Protein AF-A0A8J8H2R9-F1 (afdb_monomer)

Sequence (259 aa):
MGTLGGKVVVELGRHCYSLKAGRAARRSARSCEVGAAWDPPGGVGCAIHRDERTILLARIRPSATYYSSVPGDTTHKITDPSVIRALAHPARLAILEYLGSTAREITATEAAEVVGLSPSATSYHLRALAKAGIIHDAPSRGDGRERVYRGPGETHIEVDTGAGDEPEMKALKEQLLDLLLARSQERLTQWRHHYEAEPETWREATVINETMIMVTADELTELTEQIAQLVGRYRRSVRQDDAPEGARLVSMLVRALPQ

Mean predicted aligned error: 15.33 Å

Nearest PDB structures (foldseek):
  7dvr-assembly1_A-2  TM=4.753E-01  e=2.575E-04  Streptococcus agalactiae NEM316
  4lll-assemb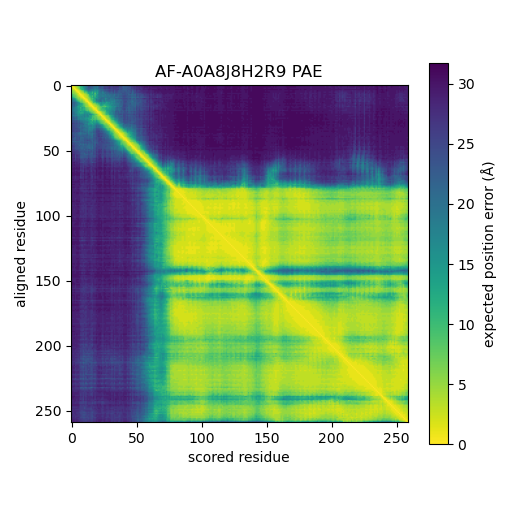ly4_M  TM=5.778E-01  e=5.125E-03  Staphylococcus aureus
  7krh-assembly1_A-2  TM=5.657E-01  e=4.312E-03  Variovorax paradoxus
  7kfq-assembly1_A  TM=4.427E-01  e=5.749E-03  Variovorax paradoxus
  2dk5-assembly1_A  TM=5.979E-01  e=4.829E-02  Homo sapiens

Foldseek 3Di:
DDDDPDDDFDDDPDDGFDDDPDDDGDDDDDDDDDDDDDDDPDDPDDPPDDDDDDPDDPPDDCPDDDDDPDVPQDRPPPQDPLQLVLLLDLLLVQLQCVLQAPVDWDWLCRSCVSRVHDSVVSVVSQVSCVVSVQKHFDDDPDPPPTTIIHGSNHDDDDQDCCVPHDPVSNVSSVSSVVSVVVVVVVVVVVCVVCLVVDDPVVNVPDDDDDDDDDDDPVRLVVVVVVVCVVVVCVTCSNCVPPDDPPDHDDDDDDDDDDD

Structure (mmCIF, N/CA/C/O backbone):
data_AF-A0A8J8H2R9-F1
#
_entry.id   AF-A0A8J8H2R9-F1
#
loop_
_atom_site.group_PDB
_atom_site.id
_atom_site.type_symbol
_atom_site.label_atom_id
_atom_site.label_alt_id
_atom_site.label_comp_id
_atom_site.label_asym_id
_atom_site.label_entity_id
_atom_site.label_seq_id
_atom_site.pdbx_PDB_ins_code
_atom_site.Cartn_x
_atom_site.Cartn_y
_atom_site.Cartn_z
_atom_site.occupancy
_atom_site.B_iso_or_equiv
_atom_site.auth_seq_id
_atom_site.auth_comp_id
_atom_site.auth_asym_id
_atom_site.auth_atom_id
_atom_site.pdbx_PDB_model_num
ATOM 1 N N . MET A 1 1 ? -44.310 -39.649 5.724 1.00 29.39 1 MET A N 1
ATOM 2 C CA . MET A 1 1 ? -44.146 -39.300 4.296 1.00 29.39 1 MET A CA 1
ATOM 3 C C . MET A 1 1 ? -44.493 -37.833 4.135 1.00 29.39 1 MET A C 1
ATOM 5 O O . MET A 1 1 ? -45.661 -37.480 4.191 1.00 29.39 1 MET A O 1
ATOM 9 N N . GLY A 1 2 ? -43.470 -36.981 4.098 1.00 23.69 2 GLY A N 1
ATOM 10 C CA . GLY A 1 2 ? -43.625 -35.533 4.027 1.00 23.69 2 GLY A CA 1
ATOM 11 C C . GLY A 1 2 ? -43.695 -35.033 2.588 1.00 23.69 2 GLY A C 1
ATOM 12 O O . GLY A 1 2 ? -43.028 -35.561 1.706 1.00 23.69 2 GLY A O 1
ATOM 13 N N . THR A 1 3 ? -44.468 -33.974 2.386 1.00 24.81 3 THR A N 1
ATOM 14 C CA . THR A 1 3 ? -44.264 -32.990 1.319 1.00 24.81 3 THR A CA 1
ATOM 15 C C . THR A 1 3 ? -44.463 -31.610 1.945 1.00 24.81 3 THR A C 1
ATOM 17 O O . THR A 1 3 ? -45.580 -31.126 2.088 1.00 24.81 3 THR A O 1
ATOM 20 N N . LEU A 1 4 ? -43.365 -30.991 2.389 1.00 27.45 4 LEU A N 1
ATOM 21 C CA . LEU A 1 4 ? -43.328 -29.592 2.820 1.00 27.45 4 LEU A CA 1
ATOM 22 C C . LEU A 1 4 ? -42.772 -28.760 1.663 1.00 27.45 4 LEU A C 1
ATOM 24 O O . LEU A 1 4 ? -41.566 -28.701 1.441 1.00 27.45 4 LEU A O 1
ATOM 28 N N . GLY A 1 5 ? -43.674 -28.132 0.909 1.00 26.77 5 GLY A N 1
ATOM 29 C CA . GLY A 1 5 ? -43.336 -27.035 0.008 1.00 26.77 5 GLY A CA 1
ATOM 30 C C . GLY A 1 5 ? -43.021 -25.789 0.832 1.00 26.77 5 GLY A C 1
ATOM 31 O O . GLY A 1 5 ? -43.934 -25.076 1.248 1.00 26.77 5 GLY A O 1
ATOM 32 N N . GLY A 1 6 ? -41.737 -25.553 1.099 1.00 27.17 6 GLY A N 1
ATOM 33 C CA . GLY A 1 6 ? -41.262 -24.368 1.807 1.00 27.17 6 GLY A CA 1
ATOM 34 C C . GLY A 1 6 ? -41.471 -23.103 0.975 1.00 27.17 6 GLY A C 1
ATOM 35 O O . GLY A 1 6 ? -40.952 -22.983 -0.133 1.00 27.17 6 GLY A O 1
ATOM 36 N N . LYS A 1 7 ? -42.237 -22.146 1.507 1.00 30.69 7 LYS A N 1
ATOM 37 C CA . LYS A 1 7 ? -42.220 -20.757 1.038 1.00 30.69 7 LYS A CA 1
ATOM 38 C C . LYS A 1 7 ? -41.097 -20.030 1.768 1.00 30.69 7 LYS A C 1
ATOM 40 O O . LYS A 1 7 ? -41.092 -20.007 2.993 1.00 30.69 7 LYS A O 1
ATOM 45 N N . VAL A 1 8 ? -40.189 -19.421 1.017 1.00 28.06 8 VAL A N 1
ATOM 46 C CA . VAL A 1 8 ? -39.190 -18.488 1.545 1.00 28.06 8 VAL A CA 1
ATOM 47 C C . VAL A 1 8 ? -39.790 -17.085 1.473 1.00 28.06 8 VAL A C 1
ATOM 49 O O . VAL A 1 8 ? -40.260 -16.670 0.413 1.00 28.06 8 VAL A O 1
ATOM 52 N N . VAL A 1 9 ? -39.815 -16.374 2.597 1.00 30.73 9 VAL A N 1
ATOM 53 C CA . VAL A 1 9 ? -40.158 -14.947 2.656 1.00 30.73 9 VAL A CA 1
ATOM 54 C C . VAL A 1 9 ? -38.840 -14.195 2.806 1.00 30.73 9 VAL A C 1
ATOM 56 O O . VAL A 1 9 ? -38.108 -14.444 3.757 1.00 30.73 9 VAL A O 1
ATOM 59 N N . VAL A 1 10 ? -38.516 -13.330 1.845 1.00 28.23 10 VAL A N 1
ATOM 60 C CA . VAL A 1 10 ? -37.337 -12.452 1.890 1.00 28.23 10 VAL A CA 1
ATOM 61 C C . VAL A 1 10 ? -37.827 -11.034 2.156 1.00 28.23 10 VAL A C 1
ATOM 63 O O . VAL A 1 10 ? -38.717 -10.545 1.458 1.00 28.23 10 VAL A O 1
ATOM 66 N N . GLU A 1 11 ? -37.269 -10.391 3.176 1.00 27.69 11 GLU A N 1
ATOM 67 C CA . GLU A 1 11 ? -37.608 -9.031 3.580 1.00 27.69 11 GLU A CA 1
ATOM 68 C C . GLU A 1 11 ? -36.716 -8.032 2.824 1.00 27.69 11 GLU A C 1
ATOM 70 O O . GLU A 1 11 ? -35.503 -7.992 3.006 1.00 27.69 11 GLU A O 1
ATOM 75 N N . LEU A 1 12 ? -37.315 -7.235 1.938 1.00 26.12 12 LEU A N 1
ATOM 76 C CA . LEU A 1 12 ? -36.686 -6.069 1.314 1.00 26.12 12 LEU A CA 1
ATOM 77 C C . LEU A 1 12 ? -37.619 -4.879 1.541 1.00 26.12 12 LEU A C 1
ATOM 79 O O . LEU A 1 12 ? -38.732 -4.875 1.027 1.00 26.12 12 LEU A O 1
ATOM 83 N N . GLY A 1 13 ? -37.168 -3.896 2.324 1.00 28.86 13 GLY A N 1
ATOM 84 C CA . GLY A 1 13 ? -37.714 -2.535 2.413 1.00 28.86 13 GLY A CA 1
ATOM 85 C C . GLY A 1 13 ? -39.244 -2.377 2.415 1.00 28.86 13 GLY A C 1
ATOM 86 O O . GLY A 1 13 ? -39.867 -2.304 1.364 1.00 28.86 13 GLY A O 1
ATOM 87 N N . ARG A 1 14 ? -39.831 -2.199 3.607 1.00 32.94 14 ARG A N 1
ATOM 88 C CA . ARG A 1 14 ? -41.189 -1.687 3.925 1.00 32.94 14 ARG A CA 1
ATOM 89 C C . ARG A 1 14 ? -42.419 -2.215 3.158 1.00 32.94 14 ARG A C 1
ATOM 91 O O . ARG A 1 14 ? -43.511 -1.789 3.527 1.00 32.94 14 ARG A O 1
ATOM 98 N N . HIS A 1 15 ? -42.347 -3.095 2.159 1.00 30.88 15 HIS A N 1
ATOM 99 C CA . HIS A 1 15 ? -43.520 -3.624 1.438 1.00 30.88 15 HIS A CA 1
ATOM 100 C C . HIS A 1 15 ? -43.406 -5.145 1.220 1.00 30.88 15 HIS A C 1
ATOM 102 O O . HIS A 1 15 ? -42.474 -5.623 0.579 1.00 30.88 15 HIS A O 1
ATOM 108 N N . CYS A 1 16 ? -44.388 -5.913 1.708 1.00 28.78 16 CYS A N 1
ATOM 109 C CA . CYS A 1 16 ? -44.433 -7.370 1.547 1.00 28.78 16 CYS A CA 1
ATOM 110 C C . CYS A 1 16 ? -44.974 -7.783 0.169 1.00 28.78 16 CYS A C 1
ATOM 112 O O . CYS A 1 16 ? -46.074 -7.387 -0.221 1.00 28.78 16 CYS A O 1
ATOM 114 N N . TYR A 1 17 ? -44.251 -8.664 -0.527 1.00 34.00 17 TYR A N 1
ATOM 115 C CA . TYR A 1 17 ? -44.704 -9.313 -1.760 1.00 34.00 17 TYR A CA 1
ATOM 116 C C . TYR A 1 17 ? -44.822 -10.828 -1.547 1.00 34.00 17 TYR A C 1
ATOM 118 O O . TYR A 1 17 ? -43.918 -11.463 -1.015 1.00 34.00 17 TYR A O 1
ATOM 126 N N . SER A 1 18 ? -45.929 -11.431 -1.990 1.00 34.81 18 SER A N 1
ATOM 127 C CA . SER A 1 18 ? -46.109 -12.890 -1.992 1.00 34.81 18 SER A CA 1
ATOM 128 C C . SER A 1 18 ? -45.884 -13.438 -3.401 1.00 34.81 18 SER A C 1
ATOM 130 O O . SER A 1 18 ? -46.710 -13.209 -4.287 1.00 34.81 18 SER A O 1
ATOM 132 N N . LEU A 1 19 ? -44.836 -14.238 -3.595 1.00 31.41 19 LEU A N 1
ATOM 133 C CA . LEU A 1 19 ? -44.630 -15.011 -4.822 1.00 31.41 19 LEU A CA 1
ATOM 134 C C . LEU A 1 19 ? -45.183 -16.435 -4.649 1.00 31.41 19 LEU A C 1
ATOM 136 O O . LEU A 1 19 ? -44.807 -17.167 -3.736 1.00 31.41 19 LEU A O 1
ATOM 140 N N . LYS A 1 20 ? -46.084 -16.845 -5.548 1.00 33.81 20 LYS A N 1
ATOM 141 C CA . LYS A 1 20 ? -46.380 -18.262 -5.819 1.00 33.81 20 LYS A CA 1
ATOM 142 C C . LYS A 1 20 ? -45.692 -18.620 -7.132 1.00 33.81 20 LYS A C 1
ATOM 144 O O . LYS A 1 20 ? -45.844 -17.891 -8.109 1.00 33.81 20 LYS A O 1
ATOM 149 N N . ALA A 1 21 ? -44.959 -19.730 -7.157 1.00 32.31 21 ALA A N 1
ATOM 150 C CA . ALA A 1 21 ? -44.271 -20.195 -8.355 1.00 32.31 21 ALA A CA 1
ATOM 151 C C . ALA A 1 21 ? -45.253 -20.340 -9.538 1.00 32.31 21 ALA A C 1
ATOM 153 O O . ALA A 1 21 ? -46.273 -21.021 -9.421 1.00 32.31 21 ALA A O 1
ATOM 154 N N . GLY A 1 22 ? -44.945 -19.677 -10.661 1.00 39.06 22 GLY A N 1
ATOM 155 C CA . GLY A 1 22 ? -45.552 -19.948 -11.970 1.00 39.06 22 GLY A CA 1
ATOM 156 C C . GLY A 1 22 ? -46.417 -18.862 -12.628 1.00 39.06 22 GLY A C 1
ATOM 157 O O . GLY A 1 22 ? -46.850 -19.094 -13.751 1.00 39.06 22 GLY A O 1
ATOM 158 N N . ARG A 1 23 ? -46.679 -17.688 -12.028 1.00 31.91 23 ARG A N 1
ATOM 159 C CA . ARG A 1 23 ? -47.367 -16.563 -12.718 1.00 31.91 23 ARG A CA 1
ATOM 160 C C . ARG A 1 23 ? -46.877 -15.186 -12.241 1.00 31.91 23 ARG A C 1
ATOM 162 O O . ARG A 1 23 ? -46.499 -15.037 -11.085 1.00 31.91 23 ARG A O 1
ATOM 169 N N . ALA A 1 24 ? -46.908 -14.195 -13.141 1.00 31.98 24 ALA A N 1
ATOM 170 C CA . ALA A 1 24 ? -46.437 -12.824 -12.914 1.00 31.98 24 ALA A CA 1
ATOM 171 C C . ALA A 1 24 ? -47.106 -12.134 -11.705 1.00 31.98 24 ALA A C 1
ATOM 173 O O . ALA A 1 24 ? -48.304 -12.303 -11.459 1.00 31.98 24 ALA A O 1
ATOM 174 N N . ALA A 1 25 ? -46.314 -11.344 -10.971 1.00 33.25 25 ALA A N 1
ATOM 175 C CA . ALA A 1 25 ? -46.708 -10.653 -9.747 1.00 33.25 25 ALA A CA 1
ATOM 176 C C . ALA A 1 25 ? -47.895 -9.698 -9.972 1.00 33.25 25 ALA A C 1
ATOM 178 O O . ALA A 1 25 ? -47.875 -8.866 -10.877 1.00 33.25 25 ALA A O 1
ATOM 179 N N . ARG A 1 26 ? -48.921 -9.774 -9.116 1.00 33.81 26 ARG A N 1
ATOM 180 C CA . ARG A 1 26 ? -49.969 -8.745 -9.022 1.00 33.81 26 ARG A CA 1
ATOM 181 C C . ARG A 1 26 ? -49.893 -8.065 -7.663 1.00 33.81 26 ARG A C 1
ATOM 183 O O . ARG A 1 26 ? -49.843 -8.741 -6.638 1.00 33.81 26 ARG A O 1
ATOM 190 N N . ARG A 1 27 ? -49.919 -6.729 -7.663 1.00 30.62 27 ARG A N 1
ATOM 191 C CA . ARG A 1 27 ? -50.064 -5.910 -6.451 1.00 30.62 27 ARG A CA 1
ATOM 192 C C . ARG A 1 27 ? -51.402 -6.236 -5.784 1.00 30.62 27 ARG A C 1
ATOM 194 O O . ARG A 1 27 ? -52.447 -5.964 -6.370 1.00 30.62 27 ARG A O 1
ATOM 201 N N . SER A 1 28 ? -51.386 -6.774 -4.566 1.00 36.12 28 SER A N 1
ATOM 202 C CA . SER A 1 28 ? -52.577 -6.769 -3.713 1.00 36.12 28 SER A CA 1
ATOM 203 C C . SER A 1 28 ? -52.515 -5.555 -2.794 1.00 36.12 28 SER A C 1
ATOM 205 O O . SER A 1 28 ? -51.725 -5.520 -1.855 1.00 36.12 28 SER A O 1
ATOM 207 N N . ALA A 1 29 ? -53.337 -4.552 -3.085 1.00 34.97 29 ALA A N 1
ATOM 208 C CA . ALA A 1 29 ? -53.568 -3.429 -2.192 1.00 34.97 29 ALA A CA 1
ATOM 209 C C . ALA A 1 29 ? -54.349 -3.919 -0.966 1.00 34.97 29 ALA A C 1
ATOM 211 O O . ALA A 1 29 ? -55.496 -4.341 -1.105 1.00 34.97 29 ALA A O 1
ATOM 212 N N . ARG A 1 30 ? -53.723 -3.894 0.212 1.00 31.62 30 ARG A N 1
ATOM 213 C CA . ARG A 1 30 ? -54.398 -3.807 1.512 1.00 31.62 30 ARG A CA 1
ATOM 214 C C . ARG A 1 30 ? -53.373 -3.345 2.552 1.00 31.62 30 ARG A C 1
ATOM 216 O O . ARG A 1 30 ? -52.415 -4.050 2.847 1.00 31.62 30 ARG A O 1
ATOM 223 N N . SER A 1 31 ? -53.557 -2.112 3.009 1.00 32.16 31 SER A N 1
ATOM 224 C CA . SER A 1 31 ? -52.856 -1.479 4.123 1.00 32.16 31 SER A CA 1
ATOM 225 C C . SER A 1 31 ? -53.169 -2.217 5.423 1.00 32.16 31 SER A C 1
ATOM 227 O O . SER A 1 31 ? -54.340 -2.473 5.697 1.00 32.16 31 SER A O 1
ATOM 229 N N . CYS A 1 32 ? -52.155 -2.512 6.233 1.00 26.27 32 CYS A N 1
ATOM 230 C CA . CYS A 1 32 ? -52.357 -2.928 7.618 1.00 26.27 32 CYS A CA 1
ATOM 231 C C . CYS A 1 32 ? -51.544 -2.018 8.537 1.00 26.27 32 CYS A C 1
ATOM 233 O O . CYS A 1 32 ? -50.321 -1.936 8.430 1.00 26.27 32 CYS A O 1
ATOM 235 N N . GLU A 1 33 ? -52.278 -1.308 9.389 1.00 26.56 33 GLU A N 1
ATOM 236 C CA . GLU A 1 33 ? -51.789 -0.502 10.497 1.00 26.56 33 GLU A CA 1
ATOM 237 C C . GLU A 1 33 ? -51.187 -1.385 11.597 1.00 26.56 33 GLU A C 1
ATOM 239 O O . GLU A 1 33 ? -51.479 -2.576 11.722 1.00 26.56 33 GLU A O 1
ATOM 244 N N . VAL A 1 34 ? -50.310 -0.768 12.381 1.00 28.45 34 VAL A N 1
ATOM 245 C CA . VAL A 1 34 ? -49.575 -1.362 13.495 1.00 28.45 34 VAL A CA 1
ATOM 246 C C . VAL A 1 34 ? -50.532 -1.678 14.649 1.00 28.45 34 VAL A C 1
ATOM 248 O O . VAL A 1 34 ? -51.221 -0.785 15.129 1.00 28.45 34 VAL A O 1
ATOM 251 N N . GLY A 1 35 ? -50.501 -2.920 15.147 1.00 35.41 35 GLY A N 1
ATOM 252 C CA . GLY A 1 35 ? -51.038 -3.278 16.466 1.00 35.41 35 GLY A CA 1
ATOM 253 C C . GLY A 1 35 ? -52.219 -4.250 16.462 1.00 35.41 35 GLY A C 1
ATOM 254 O O . GLY A 1 35 ? -53.358 -3.846 16.652 1.00 35.41 35 GLY A O 1
ATOM 255 N N . ALA A 1 36 ? -51.942 -5.551 16.347 1.00 27.36 36 ALA A N 1
ATOM 256 C CA . ALA A 1 36 ? -52.826 -6.595 16.870 1.00 27.36 36 ALA A CA 1
ATOM 257 C C . ALA A 1 36 ? -52.006 -7.856 17.182 1.00 27.36 36 ALA A C 1
ATOM 259 O O . ALA A 1 36 ? -51.375 -8.432 16.298 1.00 27.36 36 ALA A O 1
ATOM 260 N N . ALA A 1 37 ? -51.995 -8.255 18.454 1.00 28.28 37 ALA A N 1
ATOM 261 C CA . ALA A 1 37 ? -51.394 -9.495 18.924 1.00 28.28 37 ALA A CA 1
ATOM 262 C C . ALA A 1 37 ? -52.208 -10.698 18.416 1.00 28.28 37 ALA A C 1
ATOM 264 O O . ALA A 1 37 ? -53.432 -10.720 18.545 1.00 28.28 37 ALA A O 1
ATOM 265 N N . TRP A 1 38 ? -51.528 -11.692 17.846 1.00 30.69 38 TRP A N 1
ATOM 266 C CA . TRP A 1 38 ? -52.109 -12.983 17.479 1.00 30.69 38 TRP A CA 1
ATOM 267 C C . TRP A 1 38 ? -51.421 -14.070 18.304 1.00 30.69 38 TRP A C 1
ATOM 269 O O . TRP A 1 38 ? -50.203 -14.214 18.225 1.00 30.69 38 TRP A O 1
ATOM 279 N N . ASP A 1 39 ? -52.202 -14.797 19.103 1.00 32.34 39 ASP A N 1
ATOM 280 C CA . ASP A 1 39 ? -51.745 -15.873 19.987 1.00 32.34 39 ASP A CA 1
ATOM 281 C C . ASP A 1 39 ? -52.264 -17.218 19.429 1.00 32.34 39 ASP A C 1
ATOM 283 O O . ASP A 1 39 ? -53.483 -17.380 19.285 1.00 32.34 39 ASP A O 1
ATOM 287 N N . PRO A 1 40 ? -51.399 -18.166 19.017 1.00 33.06 40 PRO A N 1
ATOM 288 C CA . PRO A 1 40 ? -51.842 -19.441 18.462 1.00 33.06 40 PRO A CA 1
ATOM 289 C C . PRO A 1 40 ? -52.144 -20.482 19.559 1.00 33.06 40 PRO A C 1
ATOM 291 O O . PRO A 1 40 ? -51.353 -20.658 20.487 1.00 33.06 40 PRO A O 1
ATOM 294 N N . PRO A 1 41 ? -53.233 -21.267 19.436 1.00 27.28 41 PRO A N 1
ATOM 295 C CA . PRO A 1 41 ? -53.502 -22.382 20.331 1.00 27.28 41 PRO A CA 1
ATOM 296 C C . PRO A 1 41 ? -52.675 -23.601 19.904 1.00 27.28 41 PRO A C 1
ATOM 298 O O . PRO A 1 41 ? -52.827 -24.116 18.797 1.00 27.28 41 PRO A O 1
ATOM 301 N N . GLY A 1 42 ? -51.817 -24.085 20.799 1.00 32.09 42 GLY A N 1
ATOM 302 C CA . GLY A 1 42 ? -51.053 -25.315 20.591 1.00 32.09 42 GLY A CA 1
ATOM 303 C C . GLY A 1 42 ? -49.642 -25.198 21.139 1.00 32.09 42 GLY A C 1
ATOM 304 O O . GLY A 1 42 ? -48.701 -24.961 20.391 1.00 32.09 42 GLY A O 1
ATOM 305 N N . GLY A 1 43 ? -49.519 -25.348 22.459 1.00 34.03 43 GLY A N 1
ATOM 306 C CA . GLY A 1 43 ? -48.263 -25.268 23.190 1.00 34.03 43 GLY A CA 1
ATOM 307 C C . GLY A 1 43 ? -47.179 -26.184 22.627 1.00 34.03 43 GLY A C 1
ATOM 308 O O . GLY A 1 43 ? -47.151 -27.380 22.901 1.00 34.03 43 GLY A O 1
ATOM 309 N N . VAL A 1 44 ? -46.240 -25.578 21.909 1.00 28.62 44 VAL A N 1
ATOM 310 C CA . VAL A 1 44 ? -44.846 -26.009 21.851 1.00 28.62 44 VAL A CA 1
ATOM 311 C C . VAL A 1 44 ? -44.042 -24.734 22.063 1.00 28.62 44 VAL A C 1
ATOM 313 O O . VAL A 1 44 ? -43.891 -23.912 21.163 1.00 28.62 44 VAL A O 1
ATOM 316 N N . GLY A 1 45 ? -43.657 -24.496 23.315 1.00 26.59 45 GLY A N 1
ATOM 317 C CA . GLY A 1 45 ? -42.955 -23.283 23.705 1.00 26.59 45 GLY A CA 1
ATOM 318 C C . GLY A 1 45 ? -41.602 -23.192 23.008 1.00 26.59 45 GLY A C 1
ATOM 319 O O . GLY A 1 45 ? -40.766 -24.078 23.151 1.00 26.59 45 GLY A O 1
ATOM 320 N N . CYS A 1 46 ? -41.365 -22.090 22.304 1.00 24.16 46 CYS A N 1
ATOM 321 C CA . CYS A 1 46 ? -40.017 -21.581 22.110 1.00 24.16 46 CYS A CA 1
ATOM 322 C C . CYS A 1 46 ? -39.958 -20.228 22.815 1.00 24.16 46 CYS A C 1
ATOM 324 O O . CYS A 1 46 ? -40.282 -19.183 22.257 1.00 24.16 46 CYS A O 1
ATOM 326 N N . ALA A 1 47 ? -39.641 -20.288 24.107 1.00 26.42 47 ALA A N 1
ATOM 327 C CA . ALA A 1 47 ? -39.305 -19.123 24.896 1.00 26.42 47 ALA A CA 1
ATOM 328 C C . ALA A 1 47 ? -37.975 -18.567 24.372 1.00 26.42 47 ALA A C 1
ATOM 330 O O . ALA A 1 47 ? -36.913 -19.061 24.735 1.00 26.42 47 ALA A O 1
ATOM 331 N N . ILE A 1 48 ? -38.024 -17.535 23.529 1.00 28.78 48 ILE A N 1
ATOM 332 C CA . ILE A 1 48 ? -36.890 -16.618 23.379 1.00 28.78 48 ILE A CA 1
ATOM 333 C C . ILE A 1 48 ? -37.147 -15.482 24.362 1.00 28.78 48 ILE A C 1
ATOM 335 O O . ILE A 1 48 ? -37.567 -14.378 24.019 1.00 28.78 48 ILE A O 1
ATOM 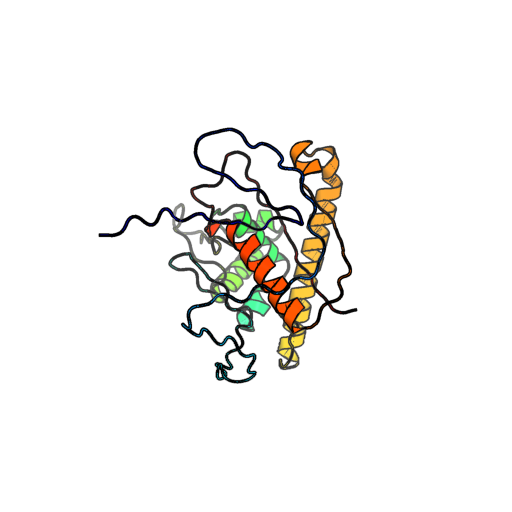339 N N . HIS A 1 49 ? -36.970 -15.824 25.635 1.00 24.52 49 HIS A N 1
ATOM 340 C CA . HIS A 1 49 ? -36.728 -14.839 26.667 1.00 24.52 49 HIS A CA 1
ATOM 341 C C . HIS A 1 49 ? -35.359 -14.220 26.379 1.00 24.52 49 HIS A C 1
ATOM 343 O O . HIS A 1 49 ? -34.381 -14.934 26.161 1.00 24.52 49 HIS A O 1
ATOM 349 N N . ARG A 1 50 ? -35.311 -12.884 26.381 1.00 37.25 50 ARG A N 1
ATOM 350 C CA . ARG A 1 50 ? -34.083 -12.133 26.643 1.00 37.25 50 ARG A CA 1
ATOM 351 C C . ARG A 1 50 ? -33.420 -12.739 27.874 1.00 37.25 50 ARG A C 1
ATOM 353 O O . ARG A 1 50 ? -34.035 -12.712 28.938 1.00 37.25 50 ARG A O 1
ATOM 360 N N . ASP A 1 51 ? -32.190 -13.207 27.730 1.00 25.47 51 ASP A N 1
ATOM 361 C CA . ASP A 1 51 ? -31.265 -13.179 28.847 1.00 25.47 51 ASP A CA 1
ATOM 362 C C . ASP A 1 51 ? -29.854 -12.865 28.356 1.00 25.47 51 ASP A C 1
ATOM 364 O O . ASP A 1 51 ? -29.317 -13.471 27.424 1.00 25.47 51 ASP A O 1
ATOM 368 N N . GLU A 1 52 ? -29.311 -11.825 28.968 1.00 31.69 52 GLU A N 1
ATOM 369 C CA . GLU A 1 52 ? -27.930 -11.406 28.872 1.00 31.69 52 GLU A CA 1
ATOM 370 C C . GLU A 1 52 ? -27.070 -12.462 29.581 1.00 31.69 52 GLU A C 1
ATOM 372 O O . GLU A 1 52 ? -27.468 -13.003 30.607 1.00 31.69 52 GLU A O 1
ATOM 377 N N . ARG A 1 53 ? -25.835 -12.666 29.104 1.00 29.84 53 ARG A N 1
ATOM 378 C CA . ARG A 1 53 ? -24.784 -13.524 29.698 1.00 29.84 53 ARG A CA 1
ATOM 379 C C . ARG A 1 53 ? -24.886 -15.009 29.342 1.00 29.84 53 ARG A C 1
ATOM 381 O O . ARG A 1 53 ? -25.517 -15.804 30.027 1.00 29.84 53 ARG A O 1
ATOM 388 N N . THR A 1 54 ? -24.084 -15.404 28.355 1.00 26.42 54 THR A N 1
ATOM 389 C CA . THR A 1 54 ? -22.989 -16.395 28.485 1.00 26.42 54 THR A CA 1
ATOM 390 C C . THR A 1 54 ? -22.679 -16.959 27.096 1.00 26.42 54 THR A C 1
ATOM 392 O O . THR A 1 54 ? -23.047 -18.076 26.757 1.00 26.42 54 THR A O 1
ATOM 395 N N . ILE A 1 55 ? -21.951 -16.187 26.286 1.00 28.41 55 ILE A N 1
ATOM 396 C CA . ILE A 1 55 ? -20.913 -16.783 25.443 1.00 28.41 55 ILE A CA 1
ATOM 397 C C . ILE A 1 55 ? -19.610 -16.326 26.074 1.00 28.41 55 ILE A C 1
ATOM 399 O O . ILE A 1 55 ? -19.219 -15.161 26.022 1.00 28.41 55 ILE A O 1
ATOM 403 N N . LEU A 1 56 ? -19.038 -17.257 26.825 1.00 25.09 56 LEU A N 1
ATOM 404 C CA . LEU A 1 56 ? -17.817 -17.092 27.577 1.00 25.09 56 LEU A CA 1
ATOM 405 C C . LEU A 1 56 ? -16.682 -16.738 26.606 1.00 25.09 56 LEU A C 1
ATOM 407 O O . LEU A 1 56 ? -16.335 -17.511 25.720 1.00 25.09 56 LEU A O 1
ATOM 411 N N . LEU A 1 57 ? -16.147 -15.539 26.813 1.00 29.64 57 LEU A N 1
ATOM 412 C CA . LEU A 1 57 ? -14.865 -14.997 26.379 1.00 29.64 57 LEU A CA 1
ATOM 413 C C . LEU A 1 57 ? -13.856 -16.048 25.876 1.00 29.64 57 LEU A C 1
ATOM 415 O O . LEU A 1 57 ? -13.032 -16.546 26.641 1.00 29.64 57 LEU A O 1
ATOM 419 N N . ALA A 1 58 ? -13.795 -16.236 24.560 1.00 25.84 58 ALA A N 1
ATOM 420 C CA . ALA A 1 58 ? -12.504 -16.387 23.906 1.00 25.84 58 ALA A CA 1
ATOM 421 C C . ALA A 1 58 ? -11.965 -14.970 23.668 1.00 25.84 58 ALA A C 1
ATOM 423 O O . ALA A 1 58 ? -12.149 -14.371 22.613 1.00 25.84 58 ALA A O 1
ATOM 424 N N . ARG A 1 59 ? -11.343 -14.399 24.709 1.00 29.55 59 ARG A N 1
ATOM 425 C CA . ARG A 1 59 ? -10.502 -13.197 24.622 1.00 29.55 59 ARG A CA 1
ATOM 426 C C . ARG A 1 59 ? -9.263 -13.541 23.796 1.00 29.55 59 ARG A C 1
ATOM 428 O O . ARG A 1 59 ? -8.179 -13.754 24.326 1.00 29.55 59 ARG A O 1
ATOM 435 N N . ILE A 1 60 ? -9.443 -13.601 22.488 1.00 31.52 60 ILE A N 1
ATOM 436 C CA . ILE A 1 60 ? -8.375 -13.489 21.508 1.00 31.52 60 ILE A CA 1
ATOM 437 C C . ILE A 1 60 ? -8.869 -12.422 20.546 1.00 31.52 60 ILE A C 1
ATOM 439 O O . ILE A 1 60 ? -9.728 -12.678 19.713 1.00 31.52 60 ILE A O 1
ATOM 443 N N . ARG A 1 61 ? -8.370 -11.196 20.731 1.00 34.88 61 ARG A N 1
ATOM 444 C CA . ARG A 1 61 ? -8.496 -10.122 19.745 1.00 34.88 61 ARG A CA 1
ATO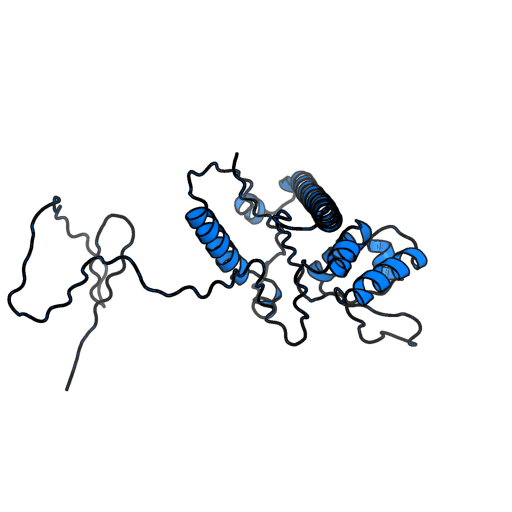M 445 C C . ARG A 1 61 ? -7.885 -10.629 18.438 1.00 34.88 61 ARG A C 1
ATOM 447 O O . ARG A 1 61 ? -6.682 -10.897 18.447 1.00 34.88 61 ARG A O 1
ATOM 454 N N . PRO A 1 62 ? -8.609 -10.707 17.317 1.00 33.53 62 PRO A N 1
ATOM 455 C CA . PRO A 1 62 ? -7.956 -10.757 16.032 1.00 33.53 62 PRO A CA 1
ATOM 456 C C . PRO A 1 62 ? -7.799 -9.314 15.544 1.00 33.53 62 PRO A C 1
ATOM 458 O O . PRO A 1 62 ? -8.407 -8.927 14.558 1.00 33.53 62 PRO A O 1
ATOM 461 N N . SER A 1 63 ? -6.962 -8.507 16.209 1.00 36.62 63 SER A N 1
ATOM 462 C CA . SER A 1 63 ? -6.286 -7.461 15.440 1.00 36.62 63 SER A CA 1
ATOM 463 C C . SER A 1 63 ? -5.318 -8.202 14.515 1.00 36.62 63 SER A C 1
ATOM 465 O O . SER A 1 63 ? -4.508 -9.006 14.986 1.00 36.62 63 SER A O 1
ATOM 467 N N . ALA A 1 64 ? -5.452 -8.005 13.207 1.00 35.59 64 ALA A N 1
ATOM 468 C CA . ALA A 1 64 ? -4.655 -8.669 12.177 1.00 35.59 64 ALA A CA 1
ATOM 469 C C . ALA A 1 64 ? -4.816 -10.205 12.121 1.00 35.59 64 ALA A C 1
ATOM 471 O O . ALA A 1 64 ? -3.914 -10.973 12.471 1.00 35.59 64 ALA A O 1
ATOM 472 N N . THR A 1 65 ? -5.959 -10.672 11.612 1.00 31.80 65 THR A N 1
ATOM 473 C CA . THR A 1 65 ? -6.041 -12.010 10.997 1.00 31.80 65 THR A CA 1
ATOM 474 C C . THR A 1 65 ? -6.405 -11.841 9.531 1.00 31.80 65 THR A C 1
ATOM 476 O O . THR A 1 65 ? -7.570 -11.888 9.153 1.00 31.80 65 THR A O 1
ATOM 479 N N . TYR A 1 66 ? -5.397 -11.591 8.698 1.00 45.69 66 TYR A N 1
ATOM 480 C CA . TYR A 1 66 ? -5.586 -11.580 7.255 1.00 45.69 66 TYR A CA 1
ATOM 481 C C . TYR A 1 66 ? -5.381 -12.993 6.709 1.00 45.69 66 TYR A C 1
ATOM 483 O O . TYR A 1 66 ? -4.308 -13.575 6.854 1.00 45.69 66 TYR A O 1
ATOM 491 N N . TYR A 1 67 ? -6.429 -13.535 6.090 1.00 35.75 67 TYR A N 1
ATOM 492 C CA . TYR A 1 67 ? -6.377 -14.772 5.325 1.00 35.75 67 TYR A CA 1
ATOM 493 C C . TYR A 1 67 ? -5.513 -14.573 4.079 1.00 35.75 67 TYR A C 1
ATOM 495 O O . TYR A 1 67 ? -5.942 -13.962 3.101 1.00 35.75 67 TYR A O 1
ATOM 503 N N . SER A 1 68 ? -4.313 -15.135 4.120 1.00 34.94 68 SER A N 1
ATOM 504 C CA . SER A 1 68 ? -3.647 -15.637 2.932 1.00 34.94 68 SER A CA 1
ATOM 505 C C . SER A 1 68 ? -4.395 -16.876 2.429 1.00 34.94 68 SER A C 1
ATOM 507 O O . SER A 1 68 ? -4.520 -17.860 3.158 1.00 34.94 68 SER A O 1
ATOM 509 N N . SER A 1 69 ? -4.900 -16.852 1.197 1.00 33.25 69 SER A N 1
ATOM 510 C CA . SER A 1 69 ? -5.416 -18.049 0.515 1.00 33.25 69 SER A CA 1
ATOM 511 C C . SER A 1 69 ? -4.524 -18.486 -0.650 1.00 33.25 69 SER A C 1
ATOM 513 O O . SER A 1 69 ? -5.003 -19.136 -1.577 1.00 33.25 69 SER A O 1
ATOM 515 N N . VAL A 1 70 ? -3.229 -18.153 -0.612 1.00 37.72 70 VAL A N 1
ATOM 516 C CA . VAL A 1 70 ? -2.239 -18.653 -1.577 1.00 37.72 70 VAL A CA 1
ATOM 517 C C . VAL A 1 70 ? -1.355 -19.695 -0.877 1.00 37.72 70 VAL A C 1
ATOM 519 O O . VAL A 1 70 ? -0.731 -19.387 0.139 1.00 37.72 70 VAL A O 1
ATOM 522 N N . PRO A 1 71 ? -1.256 -20.939 -1.382 1.00 30.20 71 PRO A N 1
ATOM 523 C CA . PRO A 1 71 ? -0.298 -21.908 -0.860 1.00 30.20 71 PRO A CA 1
ATOM 524 C C . PRO A 1 71 ? 1.133 -21.356 -0.968 1.00 30.20 71 PRO A C 1
ATOM 526 O O . PRO A 1 71 ? 1.656 -21.185 -2.067 1.00 30.20 71 PRO A O 1
ATOM 529 N N . GLY A 1 72 ? 1.761 -21.070 0.176 1.00 40.56 72 GLY A N 1
ATOM 530 C CA . GLY A 1 72 ? 3.114 -20.504 0.256 1.00 40.56 72 GLY A CA 1
ATOM 531 C C . GLY A 1 72 ? 3.186 -19.005 0.561 1.00 40.56 72 GLY A C 1
ATOM 532 O O . GLY A 1 72 ? 4.287 -18.463 0.604 1.00 40.56 72 GLY A O 1
ATOM 533 N N . ASP A 1 73 ? 2.057 -18.342 0.803 1.00 40.12 73 ASP A N 1
ATOM 534 C CA . ASP A 1 73 ? 2.026 -16.947 1.231 1.00 40.12 73 ASP A CA 1
ATOM 535 C C . ASP A 1 73 ? 2.235 -16.863 2.752 1.00 40.12 73 ASP A C 1
ATOM 537 O O . ASP A 1 73 ? 1.395 -17.209 3.588 1.00 40.12 73 ASP A O 1
ATOM 541 N N . THR A 1 74 ? 3.459 -16.483 3.116 1.00 41.19 74 THR A N 1
ATOM 542 C CA . THR A 1 74 ? 3.791 -16.062 4.472 1.00 41.19 74 THR A CA 1
ATOM 543 C C . THR A 1 74 ? 2.959 -14.832 4.792 1.00 41.19 74 THR A C 1
ATOM 545 O O . THR A 1 74 ? 3.312 -13.722 4.406 1.00 41.19 74 THR A O 1
ATOM 548 N N . THR A 1 75 ? 1.868 -15.040 5.530 1.00 41.84 75 THR A N 1
ATOM 549 C CA . THR A 1 75 ? 1.105 -13.969 6.169 1.00 41.84 75 THR A CA 1
ATOM 550 C C . THR A 1 75 ? 2.054 -13.161 7.050 1.00 41.84 75 THR A C 1
ATOM 552 O O . THR A 1 75 ? 2.329 -13.525 8.196 1.00 41.84 75 THR A O 1
ATOM 555 N N . HIS A 1 76 ? 2.580 -12.062 6.518 1.00 47.47 76 HIS A N 1
ATOM 556 C CA . HIS A 1 76 ? 3.338 -11.104 7.305 1.00 47.47 76 HIS A CA 1
ATOM 557 C C . HIS A 1 76 ? 2.330 -10.316 8.114 1.00 47.47 76 HIS A C 1
ATOM 559 O O . HIS A 1 76 ? 1.775 -9.326 7.641 1.00 47.47 76 HIS A O 1
ATOM 565 N N . LYS A 1 77 ? 2.062 -10.753 9.347 1.00 48.50 77 LYS A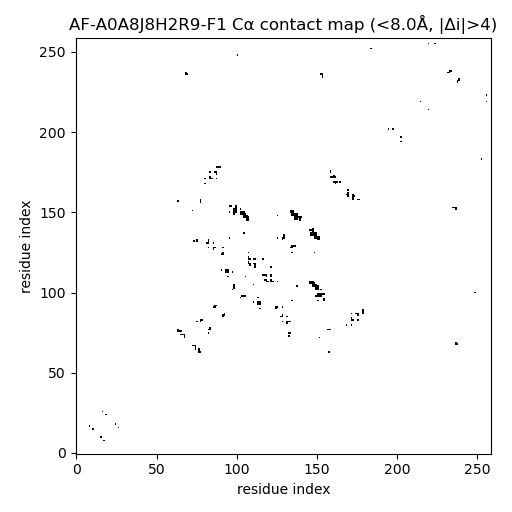 N 1
ATOM 566 C CA . LYS A 1 77 ? 1.477 -9.832 10.318 1.00 48.50 77 LYS A CA 1
ATOM 567 C C . LYS A 1 77 ? 2.387 -8.607 10.346 1.00 48.50 77 LYS A C 1
ATOM 569 O O . LYS A 1 77 ? 3.562 -8.726 10.698 1.00 48.50 77 LYS A O 1
ATOM 574 N N . ILE A 1 78 ? 1.855 -7.435 9.996 1.00 59.31 78 ILE A N 1
ATOM 575 C CA . ILE A 1 78 ? 2.558 -6.144 10.093 1.00 59.31 78 ILE A CA 1
ATOM 576 C C . ILE A 1 78 ? 2.592 -5.721 11.576 1.00 59.31 78 ILE A C 1
ATOM 578 O O . ILE A 1 78 ? 2.180 -4.647 11.988 1.00 59.31 78 ILE A O 1
ATOM 582 N N . THR A 1 79 ? 3.045 -6.645 12.412 1.00 60.41 79 THR A N 1
ATOM 583 C CA . THR A 1 79 ? 3.391 -6.473 13.816 1.00 60.41 79 THR A CA 1
ATOM 584 C C . THR A 1 79 ? 4.877 -6.743 14.019 1.00 60.41 79 THR A C 1
ATOM 586 O O . THR A 1 79 ? 5.399 -6.427 15.079 1.00 60.41 79 THR A O 1
ATOM 589 N N . ASP A 1 80 ? 5.565 -7.343 13.036 1.00 73.25 80 ASP A N 1
ATOM 590 C CA . ASP A 1 80 ? 7.009 -7.552 13.088 1.00 73.25 80 ASP A CA 1
ATOM 591 C C . ASP A 1 80 ? 7.752 -6.237 12.771 1.00 73.25 80 ASP A C 1
ATOM 593 O O . ASP A 1 80 ? 7.663 -5.726 11.645 1.00 73.25 80 ASP A O 1
ATOM 597 N N . PRO A 1 81 ? 8.553 -5.707 13.717 1.00 77.88 81 PRO A N 1
ATOM 598 C CA . PRO A 1 81 ? 9.401 -4.543 13.487 1.00 77.88 81 PRO A CA 1
ATOM 599 C C . PRO A 1 81 ? 10.316 -4.648 12.263 1.00 77.88 81 PRO A C 1
ATOM 601 O O . PRO A 1 81 ? 10.660 -3.636 11.649 1.00 77.88 81 PRO A O 1
ATOM 604 N N . SER A 1 82 ? 10.755 -5.855 11.906 1.00 78.62 82 SER A N 1
ATOM 605 C CA . SER A 1 82 ? 11.607 -6.100 10.742 1.00 78.62 82 SER A CA 1
ATOM 606 C C . SER A 1 82 ? 10.867 -5.832 9.425 1.00 78.62 82 SER A C 1
ATOM 608 O O . SER A 1 82 ? 11.416 -5.159 8.547 1.00 78.62 82 SER A O 1
ATOM 610 N N . VAL A 1 83 ? 9.603 -6.257 9.333 1.00 82.19 83 VAL A N 1
ATOM 611 C CA . VAL A 1 83 ? 8.714 -6.040 8.184 1.00 82.19 83 VAL A CA 1
ATOM 612 C C . VAL A 1 83 ? 8.365 -4.563 8.068 1.00 82.19 83 VAL A C 1
ATOM 614 O O . VAL A 1 83 ? 8.522 -3.981 6.995 1.00 82.19 83 VAL A O 1
ATOM 617 N N . ILE A 1 84 ? 7.981 -3.919 9.173 1.00 83.19 84 ILE A N 1
ATOM 618 C CA . ILE A 1 84 ? 7.629 -2.494 9.159 1.00 83.19 84 ILE A CA 1
ATOM 619 C C . ILE A 1 84 ? 8.850 -1.656 8.745 1.00 83.19 84 ILE A C 1
ATOM 621 O O . ILE A 1 84 ? 8.733 -0.805 7.867 1.00 83.19 84 ILE A O 1
ATOM 625 N N . ARG A 1 85 ? 10.056 -1.954 9.254 1.00 85.69 85 ARG A N 1
ATOM 626 C CA . ARG A 1 85 ? 11.297 -1.289 8.803 1.00 85.69 85 ARG A CA 1
ATOM 627 C C . ARG A 1 85 ? 11.558 -1.504 7.317 1.00 85.69 85 ARG A C 1
ATOM 629 O O . ARG A 1 85 ? 11.979 -0.575 6.626 1.00 85.69 85 ARG A O 1
ATOM 636 N N . ALA A 1 86 ? 11.321 -2.709 6.805 1.00 86.75 86 ALA A N 1
ATOM 637 C CA . ALA A 1 86 ? 11.459 -2.993 5.382 1.00 86.75 86 ALA A CA 1
ATOM 638 C C . ALA A 1 86 ? 10.418 -2.236 4.533 1.00 86.75 86 ALA A C 1
ATOM 640 O O . ALA A 1 86 ? 10.741 -1.811 3.427 1.00 86.75 86 ALA A O 1
ATOM 641 N N . LEU A 1 87 ? 9.219 -1.969 5.043 1.00 85.81 87 LEU A N 1
ATOM 642 C CA . LEU A 1 87 ? 8.204 -1.186 4.331 1.00 85.81 87 LEU A CA 1
ATOM 643 C C . LEU A 1 87 ? 8.365 0.332 4.501 1.00 85.81 87 LEU A C 1
ATOM 645 O O . LEU A 1 87 ? 7.983 1.077 3.607 1.00 85.81 87 LEU A O 1
ATOM 649 N N . ALA A 1 88 ? 8.998 0.809 5.574 1.00 85.12 88 ALA A N 1
ATOM 650 C CA . ALA A 1 88 ? 9.173 2.234 5.884 1.00 85.12 88 ALA A CA 1
ATOM 651 C C . ALA A 1 88 ? 10.203 2.964 4.984 1.00 85.12 88 ALA A C 1
ATOM 653 O O . ALA A 1 88 ? 10.940 3.839 5.433 1.00 85.12 88 ALA A O 1
ATOM 654 N N . HIS A 1 89 ? 10.309 2.592 3.703 1.00 90.50 89 HIS A N 1
ATOM 655 C CA . HIS A 1 89 ? 11.150 3.276 2.721 1.00 90.50 89 HIS A CA 1
ATOM 656 C C . HIS A 1 89 ? 10.423 3.422 1.375 1.00 90.50 89 HIS A C 1
ATOM 658 O O . HIS A 1 89 ? 10.000 2.406 0.813 1.00 90.50 89 HIS A O 1
ATOM 664 N N . PRO A 1 90 ? 10.371 4.634 0.784 1.00 90.06 90 PRO A N 1
ATOM 665 C CA . PRO A 1 90 ? 9.613 4.902 -0.442 1.00 90.06 90 PRO A CA 1
ATOM 666 C C . PRO A 1 90 ? 9.940 3.951 -1.599 1.00 90.06 90 PRO A C 1
ATOM 668 O O . PRO A 1 90 ? 9.038 3.366 -2.189 1.00 90.06 90 PRO A O 1
ATOM 671 N N . ALA A 1 91 ? 11.230 3.721 -1.875 1.00 93.00 91 ALA A N 1
ATOM 672 C CA . ALA A 1 91 ? 11.646 2.821 -2.956 1.00 93.00 91 ALA A CA 1
ATOM 673 C C . ALA A 1 91 ? 11.189 1.368 -2.737 1.00 93.00 91 ALA A C 1
ATOM 675 O O . ALA A 1 91 ? 10.856 0.675 -3.692 1.00 93.00 91 ALA A O 1
ATOM 676 N N . ARG A 1 92 ? 11.137 0.899 -1.483 1.00 92.44 92 ARG A N 1
ATOM 677 C CA . ARG A 1 92 ? 10.716 -0.474 -1.171 1.00 92.44 92 ARG A CA 1
ATOM 678 C C . ARG A 1 92 ? 9.209 -0.641 -1.363 1.00 92.44 92 ARG A C 1
ATOM 680 O O . ARG A 1 92 ? 8.797 -1.635 -1.951 1.00 92.44 92 ARG A O 1
ATOM 687 N N . LEU A 1 93 ? 8.413 0.355 -0.967 1.00 87.81 93 LEU A N 1
ATOM 688 C CA . LEU A 1 93 ? 6.978 0.387 -1.268 1.00 87.81 93 LEU A CA 1
ATOM 689 C C . LEU A 1 93 ? 6.712 0.463 -2.771 1.00 87.81 93 LEU A C 1
ATOM 691 O O . LEU A 1 93 ? 5.887 -0.292 -3.268 1.00 87.81 93 LEU A O 1
ATOM 695 N N . ALA A 1 94 ? 7.436 1.310 -3.507 1.00 89.06 94 ALA A N 1
ATOM 696 C CA . ALA A 1 94 ? 7.277 1.422 -4.956 1.00 89.06 94 ALA A CA 1
ATOM 697 C C . ALA A 1 94 ? 7.584 0.096 -5.681 1.00 89.06 94 ALA A C 1
ATOM 699 O O . ALA A 1 94 ? 6.817 -0.322 -6.546 1.00 89.06 94 ALA A O 1
ATOM 700 N N . ILE A 1 95 ? 8.651 -0.609 -5.282 1.00 91.56 95 ILE A N 1
ATOM 701 C CA . ILE A 1 95 ? 8.963 -1.955 -5.793 1.00 91.56 95 ILE A CA 1
ATOM 702 C C . ILE A 1 95 ? 7.830 -2.936 -5.471 1.00 91.56 95 ILE A C 1
ATOM 704 O O . ILE A 1 95 ? 7.394 -3.680 -6.348 1.00 91.56 95 ILE A O 1
ATOM 708 N N . LEU A 1 96 ? 7.346 -2.945 -4.226 1.00 87.75 96 LEU A N 1
ATOM 709 C CA . LEU A 1 96 ? 6.288 -3.859 -3.796 1.00 87.75 96 LEU A CA 1
ATOM 710 C C . LEU A 1 96 ? 4.963 -3.604 -4.532 1.00 87.75 96 LEU A C 1
ATOM 712 O O . LEU A 1 96 ? 4.287 -4.549 -4.935 1.00 87.75 96 LEU A O 1
ATOM 716 N N . GLU A 1 97 ? 4.601 -2.341 -4.745 1.00 83.81 97 GLU A N 1
ATOM 717 C CA . GLU A 1 97 ? 3.427 -1.950 -5.529 1.00 83.81 97 GLU A CA 1
ATOM 718 C C . GLU A 1 97 ? 3.569 -2.356 -7.001 1.00 83.81 97 GLU A C 1
ATOM 720 O O . GLU A 1 97 ? 2.621 -2.880 -7.588 1.00 83.81 97 GLU A O 1
ATOM 725 N N . TYR A 1 98 ? 4.749 -2.175 -7.600 1.00 87.81 98 TYR A N 1
ATOM 726 C CA . TYR A 1 98 ? 5.014 -2.613 -8.972 1.00 87.81 98 TYR A CA 1
ATOM 727 C C . TYR A 1 98 ? 4.885 -4.133 -9.123 1.00 87.81 98 TYR A C 1
ATOM 729 O O . TYR A 1 98 ? 4.223 -4.624 -10.042 1.00 87.81 98 TYR A O 1
ATOM 737 N N . LEU A 1 99 ? 5.458 -4.889 -8.185 1.00 86.25 99 LEU A N 1
ATOM 738 C CA . LEU A 1 99 ? 5.347 -6.345 -8.158 1.00 86.25 99 LEU A CA 1
ATOM 739 C C . LEU A 1 99 ? 3.892 -6.804 -7.981 1.00 86.25 99 LEU A C 1
ATOM 741 O O . LEU A 1 99 ? 3.442 -7.681 -8.716 1.00 86.25 99 LEU A O 1
ATOM 745 N N . GLY A 1 100 ? 3.140 -6.195 -7.060 1.00 80.19 100 GLY A N 1
ATOM 746 C CA . GLY A 1 100 ? 1.732 -6.539 -6.821 1.00 80.19 100 GLY A CA 1
ATOM 747 C C . GLY A 1 100 ? 0.796 -6.154 -7.975 1.00 80.19 100 GLY A C 1
ATOM 748 O O . GLY A 1 100 ? -0.145 -6.882 -8.298 1.00 80.19 100 GLY A O 1
ATOM 749 N N . SER A 1 101 ? 1.061 -5.031 -8.648 1.00 77.94 101 SER A N 1
ATOM 750 C CA . SER A 1 101 ? 0.229 -4.554 -9.762 1.00 77.94 101 SER A CA 1
ATOM 751 C C . SER A 1 101 ? 0.484 -5.298 -11.068 1.00 77.94 101 SER A C 1
ATOM 753 O O . SER A 1 101 ? -0.462 -5.609 -11.793 1.00 77.94 101 SER A O 1
ATOM 755 N N . THR A 1 102 ? 1.733 -5.652 -11.364 1.00 81.62 102 THR A N 1
ATOM 756 C CA . THR A 1 102 ? 2.082 -6.313 -12.630 1.00 81.62 102 THR A CA 1
ATOM 757 C C . THR A 1 102 ? 2.117 -7.835 -12.534 1.00 81.62 102 THR A C 1
ATOM 759 O O . THR A 1 102 ? 1.977 -8.499 -13.557 1.00 81.62 102 THR A O 1
ATOM 762 N N . ALA A 1 103 ? 2.294 -8.392 -11.329 1.00 79.94 103 ALA A N 1
ATOM 763 C CA . ALA A 1 103 ? 2.614 -9.805 -11.101 1.00 79.94 103 ALA A CA 1
ATOM 764 C C . ALA A 1 103 ? 3.853 -10.296 -11.884 1.00 79.94 103 ALA A C 1
ATOM 766 O O . ALA A 1 103 ? 4.027 -11.495 -12.097 1.00 79.94 103 ALA A O 1
ATOM 767 N N . ARG A 1 104 ? 4.728 -9.378 -12.321 1.00 85.94 104 ARG A N 1
ATOM 768 C CA . ARG A 1 104 ? 5.977 -9.715 -13.011 1.00 85.94 104 ARG A CA 1
ATOM 769 C C . ARG A 1 104 ? 7.045 -10.122 -12.005 1.00 85.94 104 ARG A C 1
ATOM 771 O O . ARG A 1 104 ? 7.142 -9.556 -10.921 1.00 85.94 104 ARG A O 1
ATOM 778 N N . GLU A 1 105 ? 7.906 -11.044 -12.412 1.00 93.00 105 GLU A N 1
ATOM 779 C CA . GLU A 1 105 ? 9.197 -11.251 -11.751 1.00 93.00 105 GLU A CA 1
ATOM 780 C C . GLU A 1 105 ? 10.222 -10.291 -12.369 1.00 93.00 105 GLU A C 1
ATOM 782 O O . GLU A 1 105 ? 10.181 -10.047 -13.584 1.00 93.00 105 GLU A O 1
ATOM 787 N N . ILE A 1 106 ? 11.101 -9.729 -11.543 1.00 94.19 106 ILE A N 1
ATOM 788 C CA . ILE A 1 106 ? 11.951 -8.591 -11.903 1.00 94.19 106 ILE A CA 1
ATOM 789 C C . ILE A 1 106 ? 13.388 -8.796 -11.428 1.00 94.19 106 ILE A C 1
ATOM 791 O O . ILE A 1 106 ? 13.624 -9.365 -10.358 1.00 94.19 106 ILE A O 1
ATOM 795 N N . THR A 1 107 ? 14.354 -8.291 -12.185 1.00 95.12 107 THR A N 1
ATOM 796 C CA . THR A 1 107 ? 15.754 -8.181 -11.749 1.00 95.12 107 THR A CA 1
ATOM 797 C C . THR A 1 107 ? 16.007 -6.851 -11.037 1.00 95.12 107 THR A C 1
ATOM 799 O O . THR A 1 107 ? 15.162 -5.954 -11.019 1.00 95.12 107 THR A O 1
ATOM 802 N N . ALA A 1 108 ? 17.188 -6.692 -10.433 1.00 94.94 108 ALA A N 1
ATOM 803 C CA . ALA A 1 108 ? 17.573 -5.416 -9.827 1.00 94.94 108 ALA A CA 1
ATOM 804 C C . ALA A 1 108 ? 17.692 -4.274 -10.849 1.00 94.94 108 ALA A C 1
ATOM 806 O O . ALA A 1 108 ? 17.429 -3.125 -10.497 1.00 94.94 108 ALA A O 1
ATOM 807 N N . THR A 1 109 ? 18.064 -4.591 -12.091 1.00 94.81 109 THR A N 1
ATOM 808 C CA . THR A 1 109 ? 18.156 -3.631 -13.196 1.00 94.81 109 THR A CA 1
ATOM 809 C C . THR A 1 109 ? 16.765 -3.170 -13.626 1.00 94.81 109 THR A C 1
ATOM 811 O O . THR A 1 109 ? 16.515 -1.972 -13.673 1.00 94.81 109 THR A O 1
ATOM 814 N N . GLU A 1 110 ? 15.823 -4.096 -13.819 1.00 95.25 110 GLU A N 1
ATOM 815 C CA . GLU A 1 110 ? 14.430 -3.750 -14.148 1.00 95.25 110 GLU A CA 1
ATOM 816 C C . GLU A 1 110 ? 13.760 -2.967 -13.007 1.00 95.25 110 GLU A C 1
ATOM 818 O O . GLU A 1 110 ? 13.078 -1.970 -13.227 1.00 95.25 110 GLU A O 1
ATOM 823 N N . ALA A 1 111 ? 13.990 -3.373 -11.755 1.00 95.69 111 ALA A N 1
ATOM 824 C CA . ALA A 1 111 ? 13.474 -2.658 -10.593 1.00 95.69 111 ALA A CA 1
ATOM 825 C C . ALA A 1 111 ? 14.056 -1.238 -10.474 1.00 95.69 111 ALA A C 1
ATOM 827 O O . ALA A 1 111 ? 13.376 -0.337 -9.991 1.00 95.69 111 ALA A O 1
ATOM 828 N N . ALA A 1 112 ? 15.308 -1.030 -10.892 1.00 96.56 112 ALA A N 1
ATOM 829 C CA . ALA A 1 112 ? 15.980 0.264 -10.842 1.00 96.56 112 ALA A CA 1
ATOM 830 C C . ALA A 1 112 ? 15.330 1.289 -11.778 1.00 96.56 112 ALA A C 1
ATOM 832 O O . ALA A 1 112 ? 15.180 2.445 -11.382 1.00 96.56 112 ALA A O 1
ATOM 833 N N . GLU A 1 113 ? 14.870 0.852 -12.951 1.00 95.81 113 GLU A N 1
ATOM 834 C CA . GLU A 1 113 ? 14.093 1.685 -13.877 1.00 95.81 113 GLU A CA 1
ATOM 835 C C . GLU A 1 113 ? 12.766 2.135 -13.255 1.00 95.81 113 GLU A C 1
ATOM 837 O O . GLU A 1 113 ? 12.384 3.294 -13.389 1.00 95.81 113 GLU A O 1
ATOM 842 N N . VAL A 1 114 ? 12.101 1.248 -12.506 1.00 92.50 114 VAL A N 1
ATOM 843 C CA . VAL A 1 114 ? 10.821 1.544 -11.839 1.00 92.50 114 VAL A CA 1
ATOM 844 C C . VAL A 1 114 ? 10.967 2.619 -10.761 1.00 92.50 114 VAL A C 1
ATOM 846 O O . VAL A 1 114 ? 10.105 3.486 -10.639 1.00 92.50 114 VAL A O 1
ATOM 849 N N . VAL A 1 115 ? 12.030 2.561 -9.951 1.00 94.06 115 VAL A N 1
ATOM 850 C CA . VAL A 1 115 ? 12.208 3.480 -8.808 1.00 94.06 115 VAL A CA 1
ATOM 851 C C . VAL A 1 115 ? 13.150 4.652 -9.074 1.00 94.06 115 VAL A C 1
ATOM 853 O O . VAL A 1 115 ? 13.341 5.479 -8.184 1.00 94.06 115 VAL A O 1
ATOM 856 N N . GLY A 1 116 ? 13.759 4.726 -10.258 1.00 95.44 116 GLY A N 1
ATOM 857 C CA . GLY A 1 116 ? 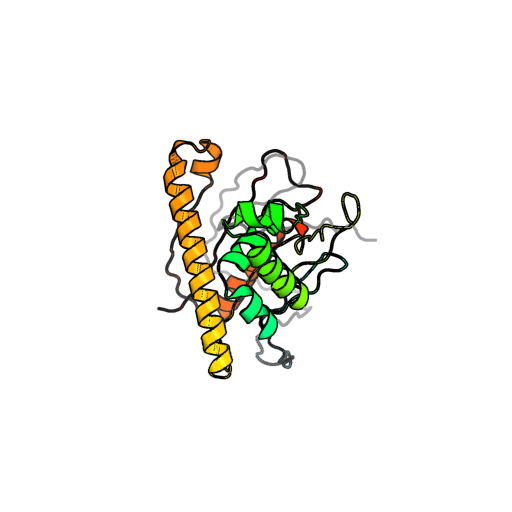14.707 5.785 -10.611 1.00 95.44 116 GLY A CA 1
ATOM 858 C C . GLY A 1 116 ? 15.992 5.772 -9.774 1.00 95.44 116 GLY A C 1
ATOM 859 O O . GLY A 1 116 ? 16.542 6.830 -9.474 1.00 95.44 116 GLY A O 1
ATOM 860 N N . LEU A 1 117 ? 16.465 4.590 -9.364 1.00 96.69 117 LEU A N 1
ATOM 861 C CA . LEU A 1 117 ? 17.704 4.411 -8.590 1.00 96.69 117 LEU A CA 1
ATOM 862 C C . LEU A 1 117 ? 18.751 3.637 -9.398 1.00 96.69 117 LEU A C 1
ATOM 864 O O . LEU A 1 117 ? 18.462 3.104 -10.460 1.00 96.69 117 LEU A O 1
ATOM 868 N N . SER A 1 118 ? 19.986 3.543 -8.899 1.00 97.19 118 SER A N 1
ATOM 869 C CA . SER A 1 118 ? 21.002 2.688 -9.527 1.00 97.19 118 SER A CA 1
ATOM 870 C C . SER A 1 118 ? 20.741 1.197 -9.248 1.00 97.19 118 SER A C 1
ATOM 872 O O . SER A 1 118 ? 20.262 0.864 -8.158 1.00 97.19 118 SER A O 1
ATOM 874 N N . PRO A 1 119 ? 21.132 0.265 -10.144 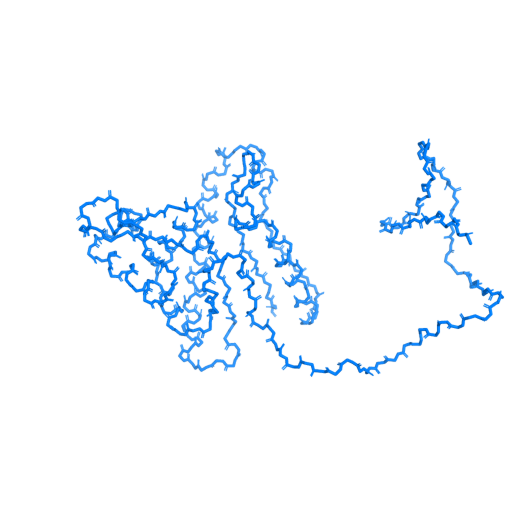1.00 94.88 119 PRO A N 1
ATOM 875 C CA . PRO A 1 119 ? 20.984 -1.177 -9.906 1.00 94.88 119 PRO A CA 1
ATOM 876 C C . PRO A 1 119 ? 21.619 -1.655 -8.592 1.00 94.88 119 PRO A C 1
ATOM 878 O O . PRO A 1 119 ? 21.074 -2.527 -7.911 1.00 94.88 119 PRO A O 1
ATOM 881 N N . SER A 1 120 ? 22.739 -1.050 -8.182 1.00 94.94 120 SER A N 1
ATOM 882 C CA . SER A 1 120 ? 23.410 -1.351 -6.912 1.00 94.94 120 SER A CA 1
ATOM 883 C C . SER A 1 120 ? 22.567 -0.953 -5.693 1.00 94.94 120 SER A C 1
ATOM 885 O O . SER A 1 120 ? 22.434 -1.746 -4.757 1.00 94.94 120 SER A O 1
ATOM 887 N N . ALA A 1 121 ? 21.962 0.242 -5.705 1.00 96.06 121 ALA A N 1
ATOM 888 C CA . ALA A 1 121 ? 21.061 0.696 -4.643 1.00 96.06 121 ALA A CA 1
ATOM 889 C C . ALA A 1 121 ? 19.769 -0.134 -4.618 1.00 96.06 121 ALA A C 1
ATOM 891 O O . ALA A 1 121 ? 19.352 -0.623 -3.565 1.00 96.06 121 ALA A O 1
ATOM 892 N N . THR A 1 122 ? 19.181 -0.402 -5.781 1.00 97.19 122 THR A N 1
ATOM 893 C CA . THR A 1 122 ? 17.981 -1.239 -5.891 1.00 97.19 122 THR A CA 1
ATOM 894 C C . THR A 1 122 ? 18.230 -2.671 -5.421 1.00 97.19 122 THR A C 1
ATOM 896 O O . THR A 1 122 ? 17.406 -3.239 -4.703 1.00 97.19 122 THR A O 1
ATOM 899 N N . SER A 1 123 ? 19.409 -3.233 -5.699 1.00 95.44 123 SER A N 1
ATOM 900 C CA . SER A 1 123 ? 19.821 -4.544 -5.177 1.00 95.44 123 SER A CA 1
ATOM 901 C C . SER A 1 123 ? 19.856 -4.588 -3.648 1.00 95.44 123 SER A C 1
ATOM 903 O O . SER A 1 123 ? 19.609 -5.639 -3.056 1.00 95.44 123 SER A O 1
ATOM 905 N N . TYR A 1 124 ? 20.198 -3.481 -2.981 1.00 95.50 124 TYR A N 1
ATOM 906 C CA . TYR A 1 124 ? 20.122 -3.386 -1.521 1.00 95.50 124 TYR A CA 1
ATOM 907 C C . TYR A 1 124 ? 18.663 -3.404 -1.037 1.00 95.50 124 TYR A C 1
ATOM 909 O O . TYR A 1 124 ? 18.335 -4.154 -0.116 1.00 95.50 124 TYR A O 1
ATOM 917 N N . HIS A 1 125 ? 17.773 -2.655 -1.691 1.00 96.06 125 HIS A N 1
ATOM 918 C CA . HIS A 1 125 ? 16.347 -2.621 -1.353 1.00 96.06 125 HIS A CA 1
ATOM 919 C C . HIS A 1 125 ? 15.649 -3.973 -1.553 1.00 96.06 125 HIS A C 1
ATOM 921 O O . HIS A 1 125 ? 14.933 -4.416 -0.655 1.00 96.06 125 HIS A O 1
ATOM 927 N N . LEU A 1 126 ? 15.908 -4.657 -2.671 1.00 95.44 126 LEU A N 1
ATOM 928 C CA . LEU A 1 126 ? 15.367 -5.993 -2.950 1.00 95.44 126 LEU A CA 1
ATOM 929 C C . LEU A 1 126 ? 15.837 -7.021 -1.917 1.00 95.44 126 LEU A C 1
ATOM 931 O O . LEU A 1 126 ? 15.028 -7.768 -1.378 1.00 95.44 126 LEU A O 1
ATOM 935 N N . ARG A 1 127 ? 17.127 -7.013 -1.556 1.00 94.38 127 ARG A N 1
ATOM 936 C CA . ARG A 1 127 ? 17.647 -7.896 -0.499 1.00 94.38 127 ARG A CA 1
ATOM 937 C C . ARG A 1 127 ? 17.011 -7.616 0.860 1.00 94.38 127 ARG A C 1
ATOM 939 O O . ARG A 1 127 ? 16.749 -8.557 1.601 1.00 94.38 127 ARG A O 1
ATOM 946 N N . ALA A 1 128 ? 16.758 -6.350 1.195 1.00 93.31 128 ALA A N 1
ATOM 947 C CA . ALA A 1 128 ? 16.079 -5.991 2.438 1.00 93.31 128 ALA A CA 1
ATOM 948 C C . ALA A 1 128 ? 14.630 -6.508 2.467 1.00 93.31 128 ALA A C 1
ATOM 950 O O . ALA A 1 128 ? 14.221 -7.095 3.466 1.00 93.31 128 ALA A O 1
ATOM 951 N N . LEU A 1 129 ? 13.889 -6.348 1.365 1.00 91.00 129 LEU A N 1
ATOM 952 C CA . LEU A 1 129 ? 12.536 -6.894 1.215 1.00 91.00 129 LEU A CA 1
ATOM 953 C C . LEU A 1 129 ? 12.529 -8.428 1.297 1.00 91.00 129 LEU A C 1
ATOM 955 O O . LEU A 1 129 ? 11.707 -8.996 2.009 1.00 91.00 129 LEU A O 1
ATOM 959 N N . ALA A 1 130 ? 13.472 -9.093 0.625 1.00 90.75 130 ALA A N 1
ATOM 960 C CA . ALA A 1 130 ? 13.582 -10.550 0.632 1.00 90.75 130 ALA A CA 1
ATOM 961 C C . ALA A 1 130 ? 13.962 -11.096 2.016 1.00 90.75 130 ALA A C 1
ATOM 963 O O . ALA A 1 130 ? 13.404 -12.090 2.469 1.00 90.75 130 ALA A O 1
ATOM 964 N N . LYS A 1 131 ? 14.867 -10.413 2.732 1.00 88.88 131 LYS A N 1
ATOM 965 C CA . LYS A 1 131 ? 15.242 -10.766 4.110 1.00 88.88 131 LYS A CA 1
ATOM 966 C C . LYS A 1 131 ? 14.058 -10.657 5.075 1.00 88.88 131 LYS A C 1
ATOM 968 O O . LYS A 1 131 ? 13.970 -11.457 5.998 1.00 88.88 131 LYS A O 1
ATOM 973 N N . ALA A 1 132 ? 13.174 -9.686 4.859 1.00 84.25 132 ALA A N 1
ATOM 974 C CA . ALA A 1 132 ? 11.927 -9.545 5.607 1.00 84.25 132 ALA A CA 1
ATOM 975 C C . ALA A 1 132 ? 10.818 -10.501 5.117 1.00 84.25 132 ALA A C 1
ATOM 977 O O . ALA A 1 132 ? 9.701 -10.438 5.609 1.00 84.25 132 ALA A O 1
ATOM 978 N N . GLY A 1 133 ? 11.100 -11.356 4.127 1.00 83.81 133 GLY A N 1
ATOM 979 C CA . GLY A 1 133 ? 10.153 -12.313 3.554 1.00 83.81 133 GLY A CA 1
ATOM 980 C C . GLY A 1 133 ? 9.064 -11.700 2.671 1.00 83.81 133 GLY A C 1
ATOM 981 O O . GLY A 1 133 ? 8.197 -12.431 2.208 1.00 83.81 133 GLY A O 1
ATOM 982 N N . ILE A 1 134 ? 9.092 -10.388 2.425 1.00 84.44 134 ILE A N 1
ATOM 983 C CA . ILE A 1 134 ? 8.045 -9.656 1.689 1.00 84.44 134 ILE A CA 1
ATOM 984 C C . ILE A 1 134 ? 8.060 -10.007 0.194 1.00 84.44 134 ILE A C 1
ATOM 986 O O . ILE A 1 134 ? 7.027 -9.975 -0.467 1.00 84.44 134 ILE A O 1
ATOM 990 N N . ILE A 1 135 ? 9.238 -10.322 -0.346 1.00 88.44 135 ILE A N 1
ATOM 991 C CA . ILE A 1 135 ? 9.422 -10.793 -1.723 1.00 88.44 135 ILE A CA 1
ATOM 992 C C . ILE A 1 135 ? 10.266 -12.067 -1.717 1.00 88.44 135 ILE A C 1
ATOM 994 O O . ILE A 1 135 ? 10.996 -12.333 -0.759 1.00 88.44 135 ILE A O 1
ATOM 998 N N . HIS A 1 136 ? 10.217 -12.828 -2.806 1.00 89.50 136 HIS A N 1
ATOM 999 C CA . HIS A 1 136 ? 10.886 -14.125 -2.905 1.00 89.50 136 HIS A CA 1
ATOM 1000 C C . HIS A 1 136 ? 11.799 -14.199 -4.126 1.00 89.50 136 HIS A C 1
ATOM 1002 O O . HIS A 1 136 ? 11.544 -13.544 -5.135 1.00 89.50 136 HIS A O 1
ATOM 1008 N N . ASP A 1 137 ? 12.844 -15.025 -4.044 1.00 91.94 137 ASP A N 1
ATOM 1009 C CA . ASP A 1 137 ? 13.652 -15.380 -5.212 1.00 91.94 137 ASP A CA 1
ATOM 1010 C C . ASP A 1 137 ? 12.761 -16.126 -6.234 1.00 91.94 137 ASP A C 1
ATOM 1012 O O . ASP A 1 137 ? 11.904 -16.940 -5.869 1.00 91.94 137 ASP A O 1
ATOM 1016 N N . ALA A 1 138 ? 12.951 -15.827 -7.516 1.00 90.94 138 ALA A N 1
ATOM 1017 C CA . ALA A 1 138 ? 12.272 -16.460 -8.641 1.00 90.94 138 ALA A CA 1
ATOM 1018 C C . ALA A 1 138 ? 13.281 -17.237 -9.512 1.00 90.94 138 ALA A C 1
ATOM 1020 O O . ALA A 1 138 ? 14.495 -17.039 -9.369 1.00 90.94 138 ALA A O 1
ATOM 1021 N N . PRO A 1 139 ? 12.823 -18.127 -10.413 1.00 89.75 139 PRO A N 1
ATOM 1022 C CA . PRO A 1 139 ? 13.712 -18.825 -11.337 1.00 89.75 139 PRO A CA 1
ATOM 1023 C C . PRO A 1 139 ? 14.560 -17.848 -12.164 1.00 89.75 139 PRO A C 1
ATOM 1025 O O . PRO A 1 139 ? 14.081 -16.806 -12.611 1.00 89.75 139 PRO A O 1
ATOM 1028 N N . SER A 1 140 ? 15.834 -18.186 -12.384 1.00 87.75 140 SER A N 1
ATOM 1029 C CA . SER A 1 140 ? 16.699 -17.369 -13.239 1.00 87.75 140 SER A CA 1
ATOM 1030 C C . SER A 1 140 ? 16.242 -17.430 -14.701 1.00 87.75 140 SER A C 1
ATOM 1032 O O . SER A 1 140 ? 15.782 -18.468 -15.172 1.00 87.75 140 SER A O 1
ATOM 1034 N N . ARG A 1 141 ? 16.404 -16.317 -15.428 1.00 83.44 141 ARG A N 1
ATOM 1035 C CA . ARG A 1 141 ? 16.017 -16.167 -16.843 1.00 83.44 141 ARG A CA 1
ATOM 1036 C C . ARG A 1 141 ? 17.173 -16.349 -17.837 1.00 83.44 141 ARG A C 1
ATOM 1038 O O . ARG A 1 141 ? 16.984 -16.127 -19.028 1.00 83.44 141 ARG A O 1
ATOM 1045 N N . GLY A 1 142 ? 18.368 -16.716 -17.376 1.00 78.06 142 GLY A N 1
ATOM 1046 C CA . GLY A 1 142 ? 19.561 -16.764 -18.225 1.00 78.06 142 GLY A CA 1
ATOM 1047 C C . GLY A 1 142 ? 20.745 -17.468 -17.571 1.00 78.06 142 GLY A C 1
ATOM 1048 O O . GLY A 1 142 ? 20.581 -18.499 -16.926 1.00 78.06 142 GLY A O 1
ATOM 1049 N N . ASP A 1 143 ? 21.943 -16.902 -17.717 1.00 71.56 143 ASP A N 1
ATOM 1050 C CA . ASP A 1 143 ? 23.216 -17.482 -17.256 1.00 71.56 143 ASP A CA 1
ATOM 1051 C C . ASP A 1 143 ? 23.396 -17.541 -15.722 1.00 71.56 143 ASP A C 1
ATOM 1053 O O . ASP A 1 143 ? 24.480 -17.858 -15.230 1.00 71.56 143 ASP A O 1
ATOM 1057 N N . GLY A 1 144 ? 22.348 -17.232 -14.952 1.00 72.88 144 GLY A N 1
ATOM 1058 C CA . GLY A 1 144 ? 22.355 -17.273 -13.493 1.00 72.88 144 GLY A CA 1
ATOM 1059 C C . GLY A 1 144 ? 23.030 -16.080 -12.815 1.00 72.88 144 GLY A C 1
ATOM 1060 O O . GLY A 1 144 ? 23.044 -16.036 -11.584 1.00 72.88 144 GLY A O 1
ATOM 1061 N N . ARG A 1 145 ? 23.577 -15.107 -13.561 1.00 78.88 145 ARG A N 1
ATOM 1062 C CA . ARG A 1 145 ? 24.277 -13.955 -12.958 1.00 78.88 145 ARG A CA 1
ATOM 1063 C C . ARG A 1 145 ? 23.335 -12.965 -12.288 1.00 78.88 145 ARG A C 1
ATOM 1065 O O . ARG A 1 145 ? 23.706 -12.354 -11.287 1.00 78.88 145 ARG A O 1
ATOM 1072 N N . GLU A 1 146 ? 22.124 -12.816 -12.815 1.00 83.00 146 GLU A N 1
ATOM 1073 C CA . GLU A 1 146 ? 21.118 -11.922 -12.250 1.00 83.00 146 GLU A CA 1
ATOM 1074 C C . GLU A 1 146 ? 20.136 -12.676 -11.347 1.00 83.00 146 GLU A C 1
ATOM 1076 O O . GLU A 1 146 ? 19.510 -13.663 -11.745 1.00 83.00 146 GLU A O 1
ATOM 1081 N N . ARG A 1 147 ? 19.981 -12.177 -10.112 1.00 91.56 147 ARG A N 1
ATOM 1082 C CA . ARG A 1 147 ? 18.916 -12.604 -9.198 1.00 91.56 147 ARG A CA 1
ATOM 1083 C C . ARG A 1 147 ? 17.587 -12.013 -9.660 1.00 91.56 147 ARG A C 1
ATOM 1085 O O . ARG A 1 147 ? 17.466 -10.794 -9.797 1.00 91.56 147 ARG A O 1
ATOM 1092 N N . VAL A 1 148 ? 16.606 -12.887 -9.847 1.00 95.00 148 VAL A N 1
ATOM 1093 C CA . VAL A 1 148 ? 15.227 -12.534 -10.188 1.00 95.00 148 VAL A CA 1
ATOM 1094 C C . VAL A 1 148 ? 14.387 -12.627 -8.918 1.00 95.00 148 VAL A C 1
ATOM 1096 O O . VAL A 1 148 ? 14.538 -13.574 -8.148 1.00 95.00 148 VAL A O 1
ATOM 1099 N N . TYR A 1 149 ? 13.511 -11.653 -8.698 1.00 94.06 149 TYR A N 1
ATOM 1100 C CA . TYR A 1 149 ? 12.601 -11.604 -7.559 1.00 94.06 149 TYR A CA 1
ATOM 1101 C C . TYR A 1 149 ? 11.153 -11.577 -8.026 1.00 94.06 149 TYR A C 1
ATOM 1103 O O . TYR A 1 149 ? 10.835 -10.988 -9.056 1.00 94.06 149 TYR A O 1
ATOM 1111 N N . ARG A 1 150 ? 10.258 -12.150 -7.228 1.00 90.12 150 ARG A N 1
ATOM 1112 C CA . ARG A 1 150 ? 8.807 -12.069 -7.406 1.00 90.12 150 ARG A CA 1
ATOM 1113 C C . ARG A 1 150 ? 8.149 -11.540 -6.138 1.00 90.12 150 ARG A C 1
ATOM 1115 O O . ARG A 1 150 ? 8.628 -11.791 -5.031 1.00 90.12 150 ARG A O 1
ATOM 1122 N N . GLY A 1 151 ? 7.066 -10.791 -6.310 1.00 82.75 151 GLY A N 1
ATOM 1123 C CA . GLY A 1 151 ? 6.261 -10.304 -5.193 1.00 82.75 151 GLY A CA 1
ATOM 1124 C C . GLY A 1 151 ? 5.394 -11.397 -4.564 1.00 82.75 151 GLY A C 1
ATOM 1125 O O . GLY A 1 151 ? 5.331 -12.509 -5.089 1.00 82.75 151 GLY A O 1
ATOM 1126 N N . PRO A 1 152 ? 4.668 -11.061 -3.487 1.00 70.69 152 PRO A N 1
ATOM 1127 C CA . PRO A 1 152 ? 3.772 -11.983 -2.783 1.00 70.69 152 PRO A CA 1
ATOM 1128 C C . PRO A 1 152 ? 2.472 -12.302 -3.557 1.00 70.69 152 PRO A C 1
ATOM 1130 O O . PRO A 1 152 ? 1.585 -12.963 -3.036 1.00 70.69 152 PRO A O 1
ATOM 1133 N N . GLY A 1 153 ? 2.323 -11.831 -4.803 1.00 63.38 153 GLY A N 1
ATOM 1134 C CA . GLY A 1 153 ? 1.113 -11.988 -5.624 1.00 63.38 153 GLY A CA 1
ATOM 1135 C C . GLY A 1 153 ? 0.017 -10.957 -5.319 1.00 63.38 153 GLY A C 1
ATOM 1136 O O . GLY A 1 153 ? -0.630 -10.463 -6.243 1.00 63.38 153 GLY A O 1
ATOM 1137 N N . GLU A 1 154 ? -0.132 -10.560 -4.054 1.00 65.44 154 GLU A N 1
ATOM 1138 C CA . GLU A 1 154 ? -1.050 -9.512 -3.600 1.00 65.44 154 GLU A CA 1
ATOM 1139 C C . GLU A 1 154 ? -0.394 -8.613 -2.542 1.00 65.44 154 GLU A C 1
ATOM 1141 O O . GLU A 1 154 ? 0.276 -9.093 -1.633 1.00 65.44 154 GLU A O 1
ATOM 1146 N N . THR A 1 155 ? -0.621 -7.300 -2.637 1.00 64.50 155 THR A N 1
ATOM 1147 C CA . THR A 1 155 ? -0.147 -6.329 -1.643 1.00 64.50 155 THR A CA 1
ATOM 1148 C C . THR A 1 155 ? -1.346 -5.722 -0.922 1.00 64.50 155 THR A C 1
ATOM 1150 O O . THR A 1 155 ? -1.991 -4.809 -1.438 1.00 64.50 155 THR A O 1
ATOM 1153 N N . HIS A 1 156 ? -1.626 -6.210 0.284 1.00 68.81 156 HIS A N 1
ATOM 1154 C CA . HIS A 1 156 ? -2.552 -5.590 1.228 1.00 68.81 156 HIS A CA 1
ATOM 1155 C C . HIS A 1 156 ? -1.777 -5.196 2.484 1.00 68.81 156 HIS A C 1
ATOM 1157 O O . HIS A 1 156 ? -1.124 -6.034 3.100 1.00 68.81 156 HIS A O 1
ATOM 1163 N N . ILE A 1 157 ? -1.816 -3.912 2.836 1.00 73.62 157 ILE A N 1
ATOM 1164 C CA . ILE A 1 157 ? -1.079 -3.367 3.975 1.00 73.62 157 ILE A CA 1
ATOM 1165 C C . ILE A 1 157 ? -2.097 -2.740 4.921 1.00 73.62 157 ILE A C 1
ATOM 1167 O O . ILE A 1 157 ? -2.729 -1.742 4.581 1.00 73.62 157 ILE A O 1
ATOM 1171 N N . GLU A 1 158 ? -2.233 -3.334 6.100 1.00 74.44 158 GLU A N 1
ATOM 1172 C CA . GLU A 1 158 ? -3.004 -2.803 7.220 1.00 74.44 158 GLU A CA 1
ATOM 1173 C C . GLU A 1 158 ? -2.026 -2.456 8.342 1.00 74.44 158 GLU A C 1
ATOM 1175 O O . GLU A 1 158 ? -1.169 -3.264 8.703 1.00 74.44 158 GLU A O 1
ATOM 1180 N N . VAL A 1 159 ? -2.128 -1.239 8.869 1.00 75.88 159 VAL A N 1
ATOM 1181 C CA . VAL A 1 159 ? -1.303 -0.772 9.984 1.00 75.88 159 VAL A CA 1
ATOM 1182 C C . VAL A 1 159 ? -2.252 -0.261 11.057 1.00 75.88 159 VAL A C 1
ATOM 1184 O O . VAL A 1 159 ? -3.061 0.629 10.796 1.00 75.88 159 VAL A O 1
ATOM 1187 N N . ASP A 1 160 ? -2.182 -0.853 12.246 1.00 76.94 160 ASP A N 1
ATOM 1188 C CA . ASP A 1 160 ? -2.946 -0.380 13.398 1.00 76.94 160 ASP A CA 1
ATOM 1189 C C . ASP A 1 160 ? -2.365 0.934 13.965 1.00 76.94 160 ASP A C 1
ATOM 1191 O O . ASP A 1 160 ? -1.287 1.390 13.582 1.00 76.94 160 ASP A O 1
ATOM 1195 N N . THR A 1 161 ? -3.084 1.554 14.902 1.00 69.94 161 THR A N 1
ATOM 1196 C CA . THR A 1 161 ? -2.708 2.845 15.506 1.00 69.94 161 THR A CA 1
ATOM 1197 C C . THR A 1 161 ? -1.559 2.763 16.522 1.00 69.94 161 THR A C 1
ATOM 1199 O O . THR A 1 161 ? -1.197 3.777 17.119 1.00 69.94 161 THR A O 1
ATOM 1202 N N . GLY A 1 162 ? -0.995 1.577 16.767 1.00 71.44 162 GLY A N 1
ATOM 1203 C CA . GLY A 1 162 ? 0.064 1.349 17.752 1.00 71.44 162 GLY A CA 1
ATOM 1204 C C . GLY A 1 162 ? -0.410 1.416 19.206 1.00 71.44 162 GLY A C 1
ATOM 1205 O O . GLY A 1 162 ? 0.370 1.709 20.115 1.00 71.44 162 GLY A O 1
ATOM 1206 N N . ALA A 1 163 ? -1.703 1.197 19.458 1.00 73.25 163 ALA A N 1
ATOM 1207 C CA . ALA A 1 163 ? -2.258 1.228 20.806 1.00 73.25 163 ALA A CA 1
ATOM 1208 C C . ALA A 1 163 ? -1.664 0.107 21.681 1.00 73.25 163 ALA A C 1
ATOM 1210 O O . ALA A 1 163 ? -1.993 -1.066 21.518 1.00 73.25 163 ALA A O 1
ATOM 1211 N N . GLY A 1 164 ? -0.833 0.489 22.655 1.00 78.31 164 GLY A N 1
ATOM 1212 C CA . GLY A 1 164 ? -0.145 -0.443 23.556 1.00 78.31 164 GLY A CA 1
ATOM 1213 C C . GLY A 1 164 ? 1.257 -0.857 23.100 1.00 78.31 164 GLY A C 1
ATOM 1214 O O . GLY A 1 164 ? 1.882 -1.663 23.785 1.00 78.31 164 GLY A O 1
ATOM 1215 N N . ASP A 1 165 ? 1.756 -0.297 21.996 1.00 84.31 165 ASP A N 1
ATOM 1216 C CA . ASP A 1 165 ? 3.118 -0.531 21.519 1.00 84.31 165 ASP A CA 1
ATOM 1217 C C . ASP A 1 165 ? 4.166 0.240 22.335 1.00 84.31 165 ASP A C 1
ATOM 1219 O O . ASP A 1 165 ? 3.908 1.317 22.883 1.00 84.31 165 ASP A O 1
ATOM 1223 N N . GLU A 1 166 ? 5.393 -0.284 22.354 1.00 89.19 166 GLU A N 1
ATOM 1224 C CA . GLU A 1 166 ? 6.559 0.457 22.834 1.00 89.19 166 GLU A CA 1
ATOM 1225 C C . GLU A 1 166 ? 6.834 1.699 21.958 1.00 89.19 166 GLU A C 1
ATOM 1227 O O . GLU A 1 166 ? 6.525 1.688 20.760 1.00 89.19 166 GLU A O 1
ATOM 1232 N N . PRO A 1 167 ? 7.463 2.764 22.500 1.00 89.56 167 PRO A N 1
ATOM 1233 C CA . PRO A 1 167 ? 7.668 4.020 21.773 1.00 89.56 167 PRO A CA 1
ATOM 1234 C C . PRO A 1 167 ? 8.376 3.872 20.420 1.00 89.56 167 PRO A C 1
ATOM 1236 O O . PRO A 1 167 ? 7.985 4.523 19.454 1.00 89.56 167 PRO A O 1
ATOM 1239 N N . GLU A 1 168 ? 9.388 2.999 20.331 1.00 88.12 168 GLU A N 1
ATOM 1240 C CA . GLU A 1 168 ? 10.093 2.729 19.070 1.00 88.12 168 GLU A CA 1
ATOM 1241 C C . GLU A 1 168 ? 9.145 2.131 18.025 1.00 88.12 168 GLU A C 1
ATOM 1243 O O . GLU A 1 168 ? 9.184 2.507 16.852 1.00 88.12 168 GLU A O 1
ATOM 1248 N N . MET A 1 169 ? 8.264 1.223 18.452 1.00 84.44 169 MET A N 1
ATOM 1249 C CA . MET A 1 169 ? 7.352 0.556 17.538 1.00 84.44 169 MET A CA 1
ATOM 1250 C C . MET A 1 169 ? 6.250 1.476 17.042 1.00 84.44 169 MET A C 1
ATOM 1252 O O . MET A 1 169 ? 5.961 1.501 15.842 1.00 84.44 169 MET A O 1
ATOM 1256 N N . LYS A 1 170 ? 5.711 2.293 17.944 1.00 86.31 170 LYS A N 1
ATOM 1257 C CA . LYS A 1 170 ? 4.744 3.328 17.598 1.00 86.31 170 LYS A CA 1
ATOM 1258 C C . LYS A 1 170 ? 5.304 4.292 16.546 1.00 86.31 170 LYS A C 1
ATOM 1260 O O . LYS A 1 170 ? 4.672 4.480 15.512 1.00 86.31 170 LYS A O 1
ATOM 1265 N N . ALA A 1 171 ? 6.512 4.823 16.756 1.00 87.75 171 ALA A N 1
ATOM 1266 C CA . ALA A 1 171 ? 7.146 5.750 15.812 1.00 87.75 171 ALA A CA 1
ATOM 1267 C C . ALA A 1 171 ? 7.361 5.123 14.423 1.00 87.75 171 ALA A C 1
ATOM 1269 O O . ALA A 1 171 ? 7.205 5.777 13.392 1.00 87.75 171 ALA A O 1
ATOM 1270 N N . LEU A 1 172 ? 7.698 3.833 14.380 1.00 85.81 172 LEU A N 1
ATOM 1271 C CA . LEU A 1 172 ? 7.889 3.116 13.126 1.00 85.81 172 LEU A CA 1
ATOM 1272 C C . LEU A 1 172 ? 6.564 2.897 12.371 1.00 85.81 172 LEU A C 1
ATOM 1274 O O . LEU A 1 172 ? 6.525 3.042 11.146 1.00 85.81 172 LEU A O 1
ATOM 1278 N N . LYS A 1 173 ? 5.481 2.564 13.084 1.00 85.06 173 LYS A N 1
ATOM 1279 C CA . LYS A 1 173 ? 4.136 2.451 12.497 1.00 85.06 173 LYS A CA 1
ATOM 1280 C C . LYS A 1 173 ? 3.631 3.797 11.987 1.00 85.06 173 LYS A C 1
ATOM 1282 O O . LYS A 1 173 ? 3.115 3.846 10.875 1.00 85.06 173 LYS A O 1
ATOM 1287 N N . GLU A 1 174 ? 3.839 4.876 12.741 1.00 87.50 174 GLU A N 1
ATOM 1288 C CA . GLU A 1 174 ? 3.518 6.247 12.317 1.00 87.50 174 GLU A CA 1
ATOM 1289 C C . GLU A 1 174 ? 4.250 6.609 11.018 1.00 87.50 174 GLU A C 1
ATOM 1291 O O . GLU A 1 174 ? 3.616 7.006 10.043 1.00 87.50 174 GLU A O 1
ATOM 1296 N N . GLN A 1 175 ? 5.559 6.346 10.941 1.00 87.81 175 GLN A N 1
ATOM 1297 C CA . GLN A 1 175 ? 6.331 6.569 9.716 1.00 87.81 175 GLN A CA 1
ATOM 1298 C C . GLN A 1 175 ? 5.786 5.770 8.521 1.00 87.81 175 GLN A C 1
ATOM 1300 O O . GLN A 1 175 ? 5.728 6.282 7.399 1.00 87.81 175 GLN A O 1
ATOM 1305 N N . LEU A 1 176 ? 5.410 4.505 8.729 1.00 86.44 176 LEU A N 1
ATOM 1306 C CA . LEU A 1 176 ? 4.827 3.688 7.666 1.00 86.44 176 LEU A CA 1
ATOM 1307 C C . LEU A 1 176 ? 3.453 4.225 7.235 1.00 86.44 176 LEU A C 1
ATOM 1309 O O . LEU A 1 176 ? 3.194 4.317 6.035 1.00 86.44 176 LEU A O 1
ATOM 1313 N N . LEU A 1 177 ? 2.594 4.603 8.185 1.00 86.44 177 LEU A N 1
ATOM 1314 C CA . LEU A 1 177 ? 1.285 5.204 7.918 1.00 86.44 177 LEU A CA 1
ATOM 1315 C C . LEU A 1 177 ? 1.416 6.485 7.090 1.00 86.44 177 LEU A C 1
ATOM 1317 O O . LEU A 1 177 ? 0.737 6.612 6.069 1.00 86.44 177 LEU A O 1
ATOM 1321 N N . ASP A 1 178 ? 2.328 7.383 7.461 1.00 89.56 178 ASP A N 1
ATOM 1322 C CA . ASP A 1 178 ? 2.585 8.626 6.727 1.00 89.56 178 ASP A CA 1
ATOM 1323 C C . ASP A 1 178 ? 2.983 8.353 5.273 1.00 89.56 178 ASP A C 1
ATOM 1325 O O . ASP A 1 178 ? 2.456 8.970 4.342 1.00 89.56 178 ASP A O 1
ATOM 1329 N N . LEU A 1 179 ? 3.867 7.375 5.055 1.00 88.75 179 LEU A N 1
ATOM 1330 C CA . LEU A 1 179 ? 4.274 6.962 3.712 1.00 88.75 179 LEU A CA 1
ATOM 1331 C C . LEU A 1 179 ? 3.100 6.392 2.904 1.00 88.75 179 LEU A C 1
ATOM 1333 O O . LEU A 1 179 ? 2.933 6.750 1.736 1.00 88.75 179 LEU A O 1
ATOM 1337 N N . LEU A 1 180 ? 2.276 5.525 3.498 1.00 85.56 180 LEU A N 1
ATOM 1338 C CA . LEU A 1 180 ? 1.113 4.935 2.824 1.00 85.56 180 LEU A CA 1
ATOM 1339 C C . LEU A 1 180 ? 0.077 5.999 2.445 1.00 85.56 180 LEU A C 1
ATOM 1341 O O . LEU A 1 180 ? -0.447 5.981 1.325 1.00 85.56 180 LEU A O 1
ATOM 1345 N N . LEU A 1 181 ? -0.188 6.946 3.347 1.00 88.31 181 LEU A N 1
ATOM 1346 C CA . LEU A 1 181 ? -1.105 8.058 3.106 1.00 88.31 181 LEU A CA 1
ATOM 1347 C C . LEU A 1 181 ? -0.575 8.986 2.012 1.00 88.31 181 LEU A C 1
ATOM 1349 O O . LEU A 1 181 ? -1.321 9.299 1.082 1.00 88.31 181 LEU A O 1
ATOM 1353 N N . ALA A 1 182 ? 0.705 9.361 2.057 1.00 89.88 182 ALA A N 1
ATOM 1354 C CA . ALA A 1 182 ? 1.331 10.182 1.021 1.00 89.88 182 ALA A CA 1
ATOM 1355 C C . ALA A 1 182 ? 1.216 9.527 -0.365 1.00 89.88 182 ALA A C 1
ATOM 1357 O O . ALA A 1 182 ? 0.785 10.173 -1.322 1.00 89.88 182 ALA A O 1
ATOM 1358 N N . ARG A 1 183 ? 1.494 8.221 -0.467 1.00 86.44 183 ARG A N 1
ATOM 1359 C CA . ARG A 1 183 ? 1.341 7.469 -1.726 1.00 86.44 183 ARG A CA 1
ATOM 1360 C C . ARG A 1 183 ? -0.109 7.386 -2.195 1.00 86.44 183 ARG A C 1
ATOM 1362 O O . ARG A 1 183 ? -0.378 7.494 -3.389 1.00 86.44 183 ARG A O 1
ATOM 1369 N N . SER A 1 184 ? -1.061 7.210 -1.280 1.00 87.44 184 SER A N 1
ATOM 1370 C CA . SER A 1 184 ? -2.482 7.226 -1.641 1.00 87.44 184 SER A CA 1
ATOM 1371 C C . SER A 1 184 ? -2.916 8.585 -2.194 1.00 87.44 184 SER A C 1
ATOM 1373 O O . SER A 1 184 ? -3.692 8.637 -3.148 1.00 87.44 184 SER A O 1
ATOM 1375 N N . GLN A 1 185 ? -2.407 9.678 -1.625 1.00 90.56 185 GLN A N 1
ATOM 1376 C CA . GLN A 1 185 ? -2.691 11.030 -2.107 1.00 90.56 185 GLN A CA 1
ATOM 1377 C C . GLN A 1 185 ? -2.041 11.312 -3.464 1.00 90.56 185 GLN A C 1
ATOM 1379 O O . GLN A 1 185 ? -2.640 11.986 -4.308 1.00 90.56 185 GLN A O 1
ATOM 1384 N N . GLU A 1 186 ? -0.850 10.767 -3.705 1.00 89.94 186 GLU A N 1
ATOM 1385 C CA . GLU A 1 186 ? -0.196 10.823 -5.011 1.00 89.94 186 GLU A CA 1
ATOM 1386 C C . GLU A 1 186 ? -1.026 10.096 -6.078 1.00 89.94 186 GLU A C 1
ATOM 1388 O O . GLU A 1 186 ? -1.327 10.693 -7.111 1.00 89.94 186 GLU A O 1
ATOM 1393 N N . ARG A 1 187 ? -1.503 8.872 -5.802 1.00 87.81 187 ARG A N 1
ATOM 1394 C CA . ARG A 1 187 ? -2.400 8.129 -6.711 1.00 87.81 187 ARG A CA 1
ATOM 1395 C C . ARG A 1 187 ? -3.673 8.902 -7.034 1.00 87.81 187 ARG A C 1
ATOM 1397 O O . ARG A 1 187 ? -4.055 8.997 -8.197 1.00 87.81 187 ARG A O 1
ATOM 1404 N N . LEU A 1 188 ? -4.306 9.489 -6.019 1.00 89.31 188 LEU A N 1
ATOM 1405 C CA . LEU A 1 188 ? -5.490 10.324 -6.217 1.00 89.31 188 LEU A CA 1
ATOM 1406 C C . LEU A 1 188 ? -5.172 11.538 -7.102 1.00 89.31 188 LEU A C 1
ATOM 1408 O O . LEU A 1 188 ? -5.956 11.893 -7.979 1.00 89.31 188 LEU A O 1
ATOM 1412 N N . THR A 1 189 ? -4.018 12.172 -6.893 1.00 91.38 189 THR A N 1
ATOM 1413 C CA . THR A 1 189 ? -3.580 13.327 -7.687 1.00 91.38 189 THR A CA 1
ATOM 1414 C C . THR A 1 189 ? -3.304 12.950 -9.137 1.00 91.38 189 THR A C 1
ATOM 1416 O O . THR A 1 189 ? -3.808 13.622 -10.034 1.00 91.38 189 THR A O 1
ATOM 1419 N N . GLN A 1 190 ? -2.591 11.849 -9.375 1.00 88.56 190 GLN A N 1
ATOM 1420 C CA . GLN A 1 190 ? -2.350 11.309 -10.714 1.00 88.56 190 GLN A CA 1
ATOM 1421 C C . GLN A 1 190 ? -3.665 10.977 -11.427 1.00 88.56 190 GLN A C 1
ATOM 1423 O O . GLN A 1 190 ? -3.872 11.414 -12.556 1.00 88.56 190 GLN A O 1
ATOM 1428 N N . TRP A 1 191 ? -4.595 10.292 -10.755 1.00 87.75 191 TRP A N 1
ATOM 1429 C CA . TRP A 1 191 ? -5.911 9.989 -11.322 1.00 87.75 191 TRP A CA 1
ATOM 1430 C C . TRP A 1 191 ? -6.669 11.258 -11.736 1.00 87.75 191 TRP A C 1
ATOM 1432 O O . TRP A 1 191 ? -7.175 11.322 -12.854 1.00 87.75 191 TRP A O 1
ATOM 1442 N N . ARG A 1 192 ? -6.678 12.312 -10.903 1.00 88.62 192 ARG A N 1
ATOM 1443 C CA . ARG A 1 192 ? -7.337 13.586 -11.253 1.00 88.62 192 ARG A CA 1
ATOM 1444 C C . ARG A 1 192 ? -6.754 14.226 -12.515 1.00 88.62 192 ARG A C 1
ATOM 1446 O O . ARG A 1 192 ? -7.500 14.839 -13.269 1.00 88.62 192 ARG A O 1
ATOM 1453 N N . HIS A 1 193 ? -5.449 14.093 -12.756 1.00 90.94 193 HIS A N 1
ATOM 1454 C CA . HIS A 1 193 ? -4.816 14.619 -13.970 1.00 90.94 193 HIS A CA 1
ATOM 1455 C C . HIS A 1 193 ? -5.229 13.867 -15.240 1.00 90.94 193 HIS A C 1
ATOM 1457 O O . HIS A 1 193 ? -5.251 14.463 -16.315 1.00 90.94 193 HIS A O 1
ATOM 1463 N N . HIS A 1 194 ? -5.576 12.585 -15.121 1.00 87.69 194 HIS A N 1
ATOM 1464 C CA . HIS A 1 194 ? -5.980 11.740 -16.245 1.00 87.69 194 HIS A CA 1
ATOM 1465 C C . HIS A 1 194 ? -7.497 11.543 -16.349 1.00 87.69 194 HIS A C 1
ATOM 1467 O O . HIS A 1 194 ? -7.952 10.908 -17.295 1.00 87.69 194 HIS A O 1
ATOM 1473 N N . TYR A 1 195 ? -8.278 12.123 -15.432 1.00 85.38 195 TYR A N 1
ATOM 1474 C CA . TYR A 1 195 ? -9.722 11.914 -15.329 1.00 85.38 195 TYR A CA 1
ATOM 1475 C C . TYR A 1 195 ? -10.463 12.117 -16.653 1.00 85.38 195 TYR A C 1
ATOM 1477 O O . TYR A 1 195 ? -11.234 11.256 -17.055 1.00 85.38 195 TYR A O 1
ATOM 1485 N N . GLU A 1 196 ? -10.200 13.214 -17.367 1.00 89.25 196 GLU A N 1
ATOM 1486 C CA . GLU A 1 196 ? -10.880 13.513 -18.638 1.00 89.25 196 GLU A CA 1
ATOM 1487 C C . GLU A 1 196 ? -10.504 12.560 -19.779 1.00 89.25 196 GLU A C 1
ATOM 1489 O O . GLU A 1 196 ? -11.236 12.452 -20.760 1.00 89.25 196 GLU A O 1
ATOM 1494 N N . ALA A 1 197 ? -9.373 11.863 -19.660 1.00 91.19 197 ALA A N 1
ATOM 1495 C CA . ALA A 1 197 ? -8.936 10.862 -20.626 1.00 91.19 197 ALA A CA 1
ATOM 1496 C C . ALA A 1 197 ? -9.480 9.455 -20.311 1.00 91.19 197 ALA A C 1
ATOM 1498 O O . ALA A 1 197 ? -9.346 8.556 -21.144 1.00 91.19 197 ALA A O 1
ATOM 1499 N N . GLU A 1 198 ? -10.082 9.241 -19.135 1.00 90.50 198 GLU A N 1
ATOM 1500 C CA . GLU A 1 198 ? -10.668 7.949 -18.783 1.00 90.50 198 GLU A CA 1
ATOM 1501 C C . GLU A 1 198 ? -11.970 7.691 -19.558 1.00 90.50 198 GLU A C 1
ATOM 1503 O O . GLU A 1 198 ? -12.768 8.612 -19.771 1.00 90.50 198 GLU A O 1
ATOM 1508 N N . PRO A 1 199 ? -12.246 6.430 -19.947 1.00 92.50 199 PRO A N 1
ATOM 1509 C CA . PRO A 1 199 ? -13.531 6.065 -20.527 1.00 92.50 199 PRO A CA 1
ATOM 1510 C C . PRO A 1 199 ? -14.691 6.463 -19.612 1.00 92.50 199 PRO A C 1
ATOM 1512 O O . PRO A 1 199 ? -14.603 6.333 -18.391 1.00 92.50 199 PRO A O 1
ATOM 1515 N N . GLU A 1 200 ? -15.810 6.882 -20.203 1.00 91.62 200 GLU A N 1
ATOM 1516 C CA . GLU A 1 200 ? -17.008 7.322 -19.474 1.00 91.62 200 GLU A CA 1
ATOM 1517 C C . GLU A 1 200 ? -17.459 6.317 -18.409 1.00 91.62 200 GLU A C 1
ATOM 1519 O O . GLU A 1 200 ? -17.673 6.699 -17.263 1.00 91.62 200 GLU A O 1
ATOM 1524 N N . THR A 1 201 ? -17.455 5.025 -18.739 1.00 92.00 201 THR A N 1
ATOM 1525 C CA . THR A 1 201 ? -17.805 3.946 -17.806 1.00 92.00 201 THR A CA 1
ATOM 1526 C C . THR A 1 201 ? -16.927 3.913 -16.551 1.00 92.00 201 THR A C 1
ATOM 1528 O O . THR A 1 201 ? -17.416 3.598 -15.469 1.00 92.00 201 THR A O 1
ATOM 1531 N N . TRP A 1 202 ? -15.642 4.267 -16.659 1.00 91.75 202 TRP A N 1
ATOM 1532 C CA . TRP A 1 202 ? -14.731 4.359 -15.514 1.00 91.75 202 TRP A CA 1
ATOM 1533 C C . TRP A 1 202 ? -14.889 5.673 -14.750 1.00 91.75 202 TRP A C 1
ATOM 1535 O O . TRP A 1 202 ? -14.756 5.681 -13.524 1.00 91.75 202 TRP A O 1
ATOM 1545 N N . ARG A 1 203 ? -15.222 6.769 -15.439 1.00 89.62 203 ARG A N 1
ATOM 1546 C CA . ARG A 1 203 ? -15.528 8.052 -14.789 1.00 89.62 203 ARG A CA 1
ATOM 1547 C C . ARG A 1 203 ? -16.790 7.960 -13.934 1.00 89.62 203 ARG A C 1
ATOM 1549 O O . ARG A 1 203 ? -16.763 8.426 -12.801 1.00 89.62 203 ARG A O 1
ATOM 1556 N N . GLU A 1 204 ? -17.846 7.326 -14.443 1.00 88.12 204 GLU A N 1
ATOM 1557 C CA . GLU A 1 204 ? -19.117 7.128 -13.729 1.00 88.12 204 GLU A CA 1
ATOM 1558 C C . GLU A 1 204 ? -18.997 6.151 -12.553 1.00 88.12 204 GLU A C 1
ATOM 1560 O O . GLU A 1 204 ? -19.628 6.347 -11.516 1.00 88.12 204 GLU A O 1
ATOM 1565 N N . ALA A 1 205 ? -18.181 5.102 -12.692 1.00 88.12 205 ALA A N 1
ATOM 1566 C CA . ALA A 1 205 ? -17.976 4.110 -11.637 1.00 88.12 205 ALA A CA 1
ATOM 1567 C C . ALA A 1 205 ? -17.049 4.590 -10.506 1.00 88.12 205 ALA A C 1
ATOM 1569 O O . ALA A 1 205 ? -17.038 3.991 -9.428 1.00 88.12 205 ALA A O 1
ATOM 1570 N N . THR A 1 206 ? -16.242 5.633 -10.735 1.00 87.12 206 THR A N 1
ATOM 1571 C CA . THR A 1 206 ? -15.293 6.122 -9.729 1.00 87.12 206 THR A CA 1
ATOM 1572 C C . THR A 1 206 ? -16.004 6.931 -8.647 1.00 87.12 206 THR A C 1
ATOM 1574 O O . THR A 1 206 ? -16.763 7.852 -8.934 1.00 87.12 206 THR A O 1
ATOM 1577 N N . VAL A 1 207 ? -15.703 6.627 -7.383 1.00 84.88 207 VAL A N 1
ATOM 1578 C CA . VAL A 1 207 ? -16.269 7.314 -6.217 1.00 84.88 207 VAL A CA 1
ATOM 1579 C C . VAL A 1 207 ? -15.154 7.959 -5.400 1.00 84.88 207 VAL A C 1
ATOM 1581 O O . VAL A 1 207 ? -14.170 7.311 -5.049 1.00 84.88 207 VAL A O 1
ATOM 1584 N N . ILE A 1 208 ? -15.340 9.236 -5.061 1.00 84.31 208 ILE A N 1
ATOM 1585 C CA . ILE A 1 208 ? -14.565 9.946 -4.041 1.00 84.31 208 ILE A CA 1
ATOM 1586 C C . ILE A 1 208 ? -15.576 10.504 -3.051 1.00 84.31 208 ILE A C 1
ATOM 1588 O O . ILE A 1 208 ? -16.307 11.441 -3.372 1.00 84.31 208 ILE A O 1
ATOM 1592 N N . ASN A 1 209 ? -15.648 9.917 -1.861 1.00 84.44 209 ASN A N 1
ATOM 1593 C CA . ASN A 1 209 ? -16.574 10.357 -0.831 1.00 84.44 209 ASN A CA 1
ATOM 1594 C C . ASN A 1 209 ? -15.921 10.383 0.552 1.00 84.44 209 ASN A C 1
ATOM 1596 O O . ASN A 1 209 ? -15.008 9.621 0.864 1.00 84.44 209 ASN A O 1
ATOM 1600 N N . GLU A 1 210 ? -16.448 11.266 1.388 1.00 86.19 210 GLU A N 1
ATOM 1601 C CA . GLU A 1 210 ? -16.240 11.297 2.828 1.00 86.19 210 GLU A CA 1
ATOM 1602 C C . GLU A 1 210 ? -17.628 11.373 3.465 1.00 86.19 210 GLU A C 1
ATOM 1604 O O . GLU A 1 210 ? -18.529 12.037 2.946 1.00 86.19 210 GLU A O 1
ATOM 1609 N N . THR A 1 211 ? -17.864 10.620 4.535 1.00 87.50 211 THR A N 1
ATOM 1610 C CA . THR A 1 211 ? -19.177 10.562 5.184 1.00 87.50 211 THR A CA 1
ATOM 1611 C C . THR A 1 211 ? -18.990 10.486 6.687 1.00 87.50 211 THR A C 1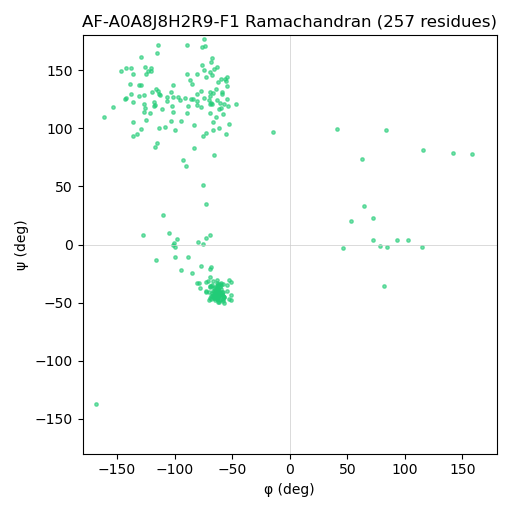
ATOM 1613 O O . THR A 1 211 ? -18.297 9.604 7.184 1.00 87.50 211 THR A O 1
ATOM 1616 N N . MET A 1 212 ? -19.631 11.408 7.405 1.00 92.69 212 MET A N 1
ATOM 1617 C CA . MET A 1 212 ? -19.675 11.393 8.863 1.00 92.69 212 MET A CA 1
ATOM 1618 C C . MET A 1 212 ? -20.799 10.460 9.315 1.00 92.69 212 MET A C 1
ATOM 1620 O O . MET A 1 212 ? -21.946 10.621 8.894 1.00 92.69 212 MET A O 1
ATOM 1624 N N . ILE A 1 213 ? -20.469 9.489 10.161 1.00 93.44 213 ILE A N 1
ATOM 1625 C CA . ILE A 1 213 ? -21.413 8.511 10.713 1.00 93.44 213 ILE A CA 1
ATOM 1626 C C . ILE A 1 213 ? -21.385 8.563 12.241 1.00 93.44 213 ILE A C 1
ATOM 1628 O O . ILE A 1 213 ? -20.356 8.866 12.840 1.00 93.44 213 ILE A O 1
ATOM 1632 N N . MET A 1 214 ? -22.520 8.262 12.869 1.00 95.31 214 MET A N 1
ATOM 1633 C CA . MET A 1 214 ? -22.641 8.155 14.323 1.00 95.31 214 MET A CA 1
ATOM 1634 C C . MET A 1 214 ? -22.677 6.674 14.688 1.00 95.31 214 MET A C 1
ATOM 1636 O O . MET A 1 214 ? -23.678 6.013 14.426 1.00 95.31 214 MET A O 1
ATOM 1640 N N . VAL A 1 215 ? -21.584 6.164 15.247 1.00 96.06 215 VAL A N 1
ATOM 1641 C CA . VAL A 1 215 ? -21.422 4.753 15.620 1.00 96.06 215 VAL A CA 1
ATOM 1642 C C . VAL A 1 215 ? -20.642 4.634 16.927 1.00 96.06 215 VAL A C 1
ATOM 1644 O O . VAL A 1 215 ? -19.817 5.489 17.260 1.00 96.06 215 VAL A O 1
ATOM 1647 N N . THR A 1 216 ? -20.899 3.569 17.672 1.00 96.69 216 THR A N 1
ATOM 1648 C CA . THR A 1 216 ? -20.079 3.123 18.805 1.00 96.69 216 THR A CA 1
ATOM 1649 C C . THR A 1 216 ? -18.798 2.429 18.323 1.00 96.69 216 THR A C 1
ATOM 1651 O O . THR A 1 216 ? -18.646 2.130 17.142 1.00 96.69 216 THR A O 1
ATOM 1654 N N . ALA 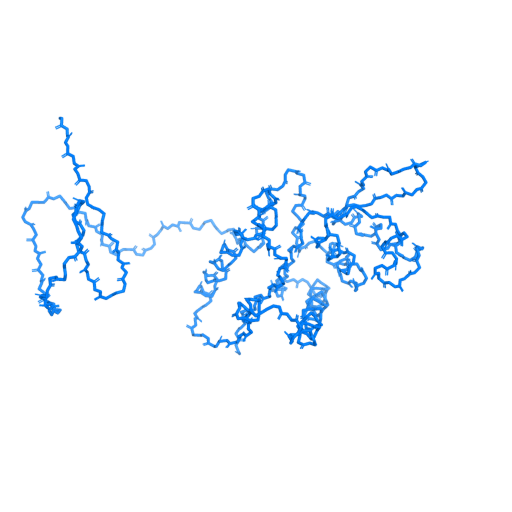A 1 217 ? -17.857 2.146 19.232 1.00 93.62 217 ALA A N 1
ATOM 1655 C CA . ALA A 1 217 ? -16.634 1.410 18.889 1.00 93.62 217 ALA A CA 1
ATOM 1656 C C . ALA A 1 217 ? -16.915 -0.030 18.411 1.00 93.62 217 ALA A C 1
ATOM 1658 O O . ALA A 1 217 ? -16.236 -0.518 17.505 1.00 93.62 217 ALA A O 1
ATOM 1659 N N . ASP A 1 218 ? -17.927 -0.687 18.987 1.00 95.25 218 ASP A N 1
ATOM 1660 C CA . ASP A 1 218 ? -18.341 -2.038 18.593 1.00 95.25 218 ASP A CA 1
ATOM 1661 C C . ASP A 1 218 ? -18.979 -2.017 17.195 1.00 95.25 218 ASP A C 1
ATOM 1663 O O . ASP A 1 218 ? -18.577 -2.787 16.326 1.00 95.25 218 ASP A O 1
ATOM 1667 N N . GLU A 1 219 ? -19.882 -1.065 16.931 1.00 96.12 219 GLU A N 1
ATOM 1668 C CA . GLU A 1 219 ? -20.479 -0.867 15.600 1.00 96.12 219 GLU A CA 1
ATOM 1669 C C . GLU A 1 219 ? -19.434 -0.471 14.546 1.00 96.12 219 GLU A C 1
ATOM 1671 O O . GLU A 1 219 ? -19.502 -0.924 13.406 1.00 96.12 219 GLU A O 1
ATOM 1676 N N . LEU A 1 220 ? -18.442 0.350 14.911 1.00 93.44 220 LEU A N 1
ATOM 1677 C CA . LEU A 1 220 ? -17.335 0.705 14.022 1.00 93.44 220 LEU A CA 1
ATOM 1678 C C . LEU A 1 220 ? -16.504 -0.527 13.646 1.00 93.44 220 LEU A C 1
ATOM 1680 O O . LEU A 1 220 ? -16.127 -0.670 12.486 1.00 93.44 220 LEU A O 1
ATOM 1684 N N . THR A 1 221 ? -16.239 -1.408 14.613 1.00 89.31 221 THR A N 1
ATOM 1685 C CA . THR A 1 221 ? -15.510 -2.667 14.394 1.00 89.31 221 THR A CA 1
ATOM 1686 C C . THR A 1 221 ? -16.297 -3.595 13.475 1.00 89.31 221 THR A C 1
ATOM 1688 O O . THR A 1 221 ? -15.763 -4.096 12.489 1.00 89.31 221 THR A O 1
ATOM 1691 N N . GLU A 1 222 ? -17.588 -3.775 13.748 1.00 91.56 222 GLU A N 1
ATOM 1692 C CA . GLU A 1 222 ? -18.461 -4.585 12.901 1.00 91.56 222 GLU A CA 1
ATOM 1693 C C . GLU A 1 222 ? -18.507 -4.034 11.465 1.00 91.56 222 GLU A C 1
ATOM 1695 O O . GLU A 1 222 ? -18.381 -4.781 10.492 1.00 91.56 222 GLU A O 1
ATOM 1700 N N . LEU A 1 223 ? -18.622 -2.712 11.313 1.00 92.50 223 LEU A N 1
ATOM 1701 C CA . LEU A 1 223 ? -18.650 -2.054 10.011 1.00 92.50 223 LEU A CA 1
ATOM 1702 C C . LEU A 1 223 ? -17.342 -2.254 9.229 1.00 92.50 223 LEU A C 1
ATOM 1704 O O . LEU A 1 223 ? -17.388 -2.580 8.039 1.00 92.50 223 LEU A O 1
ATOM 1708 N N . THR A 1 224 ? -16.178 -2.069 9.857 1.00 87.44 224 THR A N 1
ATOM 1709 C CA . THR A 1 224 ? -14.885 -2.248 9.173 1.00 87.44 224 THR A CA 1
ATOM 1710 C C . THR A 1 224 ? -14.639 -3.707 8.796 1.00 87.44 224 THR A C 1
ATOM 1712 O O . THR A 1 224 ? -14.121 -3.963 7.705 1.00 87.44 224 THR A O 1
ATOM 1715 N N . GLU A 1 225 ? -15.082 -4.666 9.612 1.00 87.00 225 GLU A N 1
ATOM 1716 C CA . GLU A 1 225 ? -15.048 -6.095 9.280 1.00 87.00 225 GLU A CA 1
ATOM 1717 C C . GLU A 1 225 ? -15.941 -6.428 8.080 1.00 87.00 225 GLU A C 1
ATOM 1719 O O . GLU A 1 225 ? -15.504 -7.121 7.155 1.00 87.00 225 GLU A O 1
ATOM 1724 N N . GLN A 1 226 ? -17.172 -5.910 8.042 1.00 89.00 226 GLN A N 1
ATOM 1725 C CA . GLN A 1 226 ? -18.078 -6.104 6.905 1.00 89.00 226 GLN A CA 1
ATOM 1726 C C . GLN A 1 226 ? -17.502 -5.511 5.612 1.00 89.00 226 GLN A C 1
ATOM 1728 O O . GLN A 1 226 ? -17.556 -6.153 4.556 1.00 89.00 226 GLN A O 1
ATOM 1733 N N . ILE A 1 227 ? -16.900 -4.319 5.685 1.00 88.69 227 ILE A N 1
ATOM 1734 C CA . ILE A 1 227 ? -16.201 -3.702 4.551 1.00 88.69 227 ILE A CA 1
ATOM 1735 C C . ILE A 1 227 ? -15.033 -4.591 4.113 1.00 88.69 227 ILE A C 1
ATOM 1737 O O . ILE A 1 227 ? -14.941 -4.931 2.934 1.00 88.69 227 ILE A O 1
ATOM 1741 N N . ALA A 1 228 ? -14.174 -5.031 5.033 1.00 83.94 228 ALA A N 1
ATOM 1742 C CA . ALA A 1 228 ? -13.040 -5.894 4.710 1.00 83.94 228 ALA A CA 1
ATOM 1743 C C . ALA A 1 228 ? -13.480 -7.200 4.023 1.00 83.94 228 ALA A C 1
ATOM 1745 O O . ALA A 1 228 ? -12.869 -7.611 3.033 1.00 83.94 228 ALA A O 1
ATOM 1746 N N . GLN A 1 229 ? -14.571 -7.819 4.485 1.00 85.88 229 GLN A N 1
ATOM 1747 C CA . GLN A 1 229 ? -15.156 -9.012 3.863 1.00 85.88 229 GLN A CA 1
ATOM 1748 C C . GLN A 1 229 ? -15.719 -8.735 2.465 1.00 85.88 229 GLN A C 1
ATOM 1750 O O . GLN A 1 229 ? -15.546 -9.552 1.558 1.00 85.88 229 GLN A O 1
ATOM 1755 N N . LEU A 1 230 ? -16.389 -7.596 2.268 1.00 88.88 230 LEU A N 1
ATOM 1756 C CA . LEU A 1 230 ? -16.915 -7.189 0.964 1.00 88.88 230 LEU A CA 1
ATOM 1757 C C . LEU A 1 230 ? -15.782 -6.986 -0.045 1.00 88.88 230 LEU A C 1
ATOM 1759 O O . LEU A 1 230 ? -15.822 -7.545 -1.142 1.00 88.88 230 LEU A O 1
ATOM 1763 N N . VAL A 1 231 ? -14.758 -6.228 0.349 1.00 86.69 231 VAL A N 1
ATOM 1764 C CA . VAL A 1 231 ? -13.570 -5.946 -0.465 1.00 86.69 231 VAL A CA 1
ATOM 1765 C C . VAL A 1 231 ? -12.769 -7.216 -0.738 1.00 86.69 231 VAL A C 1
ATOM 1767 O O . VAL A 1 231 ? -12.275 -7.402 -1.850 1.00 86.69 231 VAL A O 1
ATOM 1770 N N . GLY A 1 232 ? -12.695 -8.124 0.238 1.00 84.31 232 GLY A N 1
ATOM 1771 C CA . GLY A 1 232 ? -12.003 -9.409 0.133 1.00 84.31 232 GLY A CA 1
ATOM 1772 C C . GLY A 1 232 ? -12.400 -10.232 -1.095 1.00 84.31 232 GLY A C 1
ATOM 1773 O O . GLY A 1 232 ? -11.554 -10.895 -1.686 1.00 84.31 232 GLY A O 1
ATOM 1774 N N . ARG A 1 233 ? -13.655 -10.126 -1.547 1.00 87.38 233 ARG A N 1
ATOM 1775 C CA . ARG A 1 233 ? -14.179 -10.829 -2.737 1.00 87.38 233 ARG A CA 1
ATOM 1776 C C . ARG A 1 233 ? -13.594 -10.325 -4.058 1.00 87.38 233 ARG A C 1
ATOM 1778 O O . ARG A 1 233 ? -13.667 -11.020 -5.064 1.00 87.38 233 ARG A O 1
ATOM 1785 N N . TYR A 1 234 ? -13.058 -9.106 -4.071 1.00 86.31 234 TYR A N 1
ATOM 1786 C CA . TYR A 1 234 ? -12.500 -8.452 -5.257 1.00 86.31 234 TYR A CA 1
ATOM 1787 C C . TYR A 1 234 ? -10.974 -8.525 -5.319 1.00 86.31 234 TYR A C 1
ATOM 1789 O O . TYR A 1 234 ? -10.374 -8.000 -6.258 1.00 86.31 234 TYR A O 1
ATOM 1797 N N . ARG A 1 235 ? -10.347 -9.173 -4.335 1.00 80.56 235 ARG A N 1
ATOM 1798 C CA . ARG A 1 235 ? -8.898 -9.347 -4.278 1.00 80.56 235 ARG A CA 1
ATOM 1799 C C . ARG A 1 235 ? -8.383 -10.097 -5.492 1.00 80.56 235 ARG A C 1
ATOM 1801 O O . ARG A 1 235 ? -9.004 -11.049 -5.962 1.00 80.56 235 ARG A O 1
ATOM 1808 N N . ARG A 1 236 ? -7.209 -9.688 -5.977 1.00 76.94 236 ARG A N 1
ATOM 1809 C CA . ARG A 1 236 ? -6.581 -10.299 -7.155 1.00 76.94 236 ARG A CA 1
ATOM 1810 C C . ARG A 1 236 ? -6.331 -11.790 -6.945 1.00 76.94 236 ARG A C 1
ATOM 1812 O O . ARG A 1 236 ? -6.574 -12.555 -7.861 1.00 76.94 236 ARG A O 1
ATOM 1819 N N . SER A 1 237 ? -5.893 -12.186 -5.752 1.00 75.19 237 SER A N 1
ATOM 1820 C CA . SER A 1 237 ? -5.658 -13.586 -5.374 1.00 75.19 237 SER A CA 1
ATOM 1821 C C . SER A 1 237 ? -6.921 -14.450 -5.464 1.00 75.19 237 SER A C 1
ATOM 1823 O O . SER A 1 237 ? -6.845 -15.617 -5.830 1.00 75.19 237 SER A O 1
ATOM 1825 N N . VAL A 1 238 ? -8.087 -13.866 -5.175 1.00 79.06 238 VAL A N 1
ATOM 1826 C CA . VAL A 1 238 ? -9.394 -14.529 -5.276 1.00 79.06 238 VAL A CA 1
ATOM 1827 C C . VAL A 1 238 ? -9.878 -14.576 -6.723 1.00 79.06 238 VAL A C 1
ATOM 1829 O O . VAL A 1 238 ? -10.533 -15.535 -7.112 1.00 79.06 238 VAL A O 1
ATOM 1832 N N . ARG A 1 239 ? -9.544 -13.551 -7.517 1.00 81.31 239 ARG A N 1
ATOM 1833 C CA . ARG A 1 239 ? -10.066 -13.353 -8.875 1.00 81.31 239 ARG A CA 1
ATOM 1834 C C . ARG A 1 239 ? -9.087 -13.675 -10.005 1.00 81.31 239 ARG A C 1
ATOM 1836 O O . ARG A 1 239 ? -9.326 -13.306 -11.152 1.00 81.31 239 ARG A O 1
ATOM 1843 N N . GLN A 1 240 ? -7.948 -14.289 -9.690 1.00 73.88 240 GLN A N 1
ATOM 1844 C CA . GLN A 1 240 ? -6.827 -14.417 -10.624 1.00 73.88 240 GLN A CA 1
ATOM 1845 C C . GLN A 1 240 ? -7.209 -15.179 -11.901 1.00 73.88 240 GLN A C 1
ATOM 1847 O O . GLN A 1 240 ? -6.782 -14.784 -12.984 1.00 73.88 240 GLN A O 1
ATOM 1852 N N . ASP A 1 241 ? -8.039 -16.214 -11.767 1.00 78.38 241 ASP A N 1
ATOM 1853 C CA . ASP A 1 241 ? -8.413 -17.108 -12.867 1.00 78.38 241 ASP A CA 1
ATOM 1854 C C . ASP A 1 241 ? -9.792 -16.788 -13.478 1.00 78.38 241 ASP A C 1
ATOM 1856 O O . ASP A 1 241 ? -10.137 -17.327 -14.529 1.00 78.38 241 ASP A O 1
ATOM 1860 N N . ASP A 1 242 ? -10.589 -15.919 -12.845 1.00 85.19 242 ASP A N 1
ATOM 1861 C CA . ASP A 1 242 ? -11.986 -15.641 -13.220 1.00 85.19 242 ASP A CA 1
ATOM 1862 C C . ASP A 1 242 ? -12.301 -14.146 -13.424 1.00 85.19 242 ASP A C 1
ATOM 1864 O O . ASP A 1 242 ? -13.464 -13.756 -13.596 1.00 85.19 242 ASP A O 1
ATOM 1868 N N . ALA A 1 243 ? -11.278 -13.284 -13.412 1.00 83.44 243 ALA A N 1
ATOM 1869 C CA . ALA A 1 243 ? -11.452 -11.868 -13.692 1.00 83.44 243 ALA A CA 1
ATOM 1870 C C . ALA A 1 243 ? -12.010 -11.675 -15.119 1.00 83.44 243 ALA A C 1
ATOM 1872 O O . ALA A 1 243 ? -11.381 -12.101 -16.089 1.00 83.44 243 ALA A O 1
ATOM 1873 N N . PRO A 1 244 ? -13.180 -11.024 -15.275 1.00 88.06 244 PRO A N 1
ATOM 1874 C CA . PRO A 1 244 ? -13.776 -10.795 -16.581 1.00 88.06 244 PRO A CA 1
ATOM 1875 C C . PRO A 1 244 ? -12.935 -9.819 -17.404 1.00 88.06 244 PRO A C 1
ATOM 1877 O O . PRO A 1 244 ? -12.165 -9.014 -16.869 1.00 88.06 244 PRO A O 1
ATOM 1880 N N . GLU A 1 245 ? -13.139 -9.849 -18.720 1.00 88.00 245 GLU A N 1
ATOM 1881 C CA . GLU A 1 245 ? -12.525 -8.889 -19.630 1.00 88.00 245 GLU A CA 1
ATOM 1882 C C . GLU A 1 245 ? -12.831 -7.445 -19.196 1.00 88.00 245 GLU A C 1
ATOM 1884 O O . GLU A 1 245 ? -13.948 -7.111 -18.795 1.00 88.00 245 GLU A O 1
ATOM 1889 N N . GLY A 1 246 ? -11.810 -6.588 -19.239 1.00 86.88 246 GLY A N 1
ATOM 1890 C CA . GLY A 1 246 ? -11.911 -5.191 -18.818 1.00 86.88 246 GLY A CA 1
ATOM 1891 C C . GLY A 1 246 ? -11.732 -4.946 -17.316 1.00 86.88 246 GLY A C 1
ATOM 1892 O O . GLY A 1 246 ? -11.714 -3.782 -16.913 1.00 86.88 246 GLY A O 1
ATOM 1893 N N . ALA A 1 247 ? -11.549 -5.984 -16.488 1.00 89.56 247 ALA A N 1
ATOM 1894 C CA . ALA A 1 247 ? -11.176 -5.807 -15.086 1.00 89.56 247 ALA A CA 1
ATOM 1895 C C . ALA A 1 247 ? -9.842 -5.047 -14.965 1.00 89.56 247 ALA A C 1
ATOM 1897 O O . ALA A 1 247 ? -8.842 -5.399 -15.593 1.00 89.56 247 ALA A O 1
ATOM 1898 N N . ARG A 1 248 ? -9.825 -3.998 -14.136 1.00 88.06 248 ARG A N 1
ATOM 1899 C CA . ARG A 1 248 ? -8.628 -3.202 -13.833 1.00 88.06 248 ARG A CA 1
ATOM 1900 C C . ARG A 1 248 ? -8.333 -3.258 -12.343 1.00 88.06 248 ARG A C 1
ATOM 1902 O O . ARG A 1 248 ? -9.241 -3.398 -11.526 1.00 88.06 248 ARG A O 1
ATOM 1909 N N . LEU A 1 249 ? -7.059 -3.114 -11.991 1.00 84.81 249 LEU A N 1
ATOM 1910 C CA . LEU A 1 249 ? -6.665 -2.938 -10.601 1.00 84.81 249 LEU A CA 1
ATOM 1911 C C . LEU A 1 249 ? -7.124 -1.556 -10.119 1.00 84.81 249 LEU A C 1
ATOM 1913 O O . LEU A 1 249 ? -6.766 -0.544 -10.717 1.00 84.81 249 LEU A O 1
ATOM 1917 N N . VAL A 1 250 ? -7.893 -1.525 -9.033 1.00 86.88 250 VAL A N 1
ATOM 1918 C CA . VAL A 1 250 ? -8.399 -0.291 -8.420 1.00 86.88 250 VAL A CA 1
ATOM 1919 C C . VAL A 1 250 ? -7.747 -0.116 -7.055 1.00 86.88 250 VAL A C 1
ATOM 1921 O O . VAL A 1 250 ? -7.756 -1.029 -6.230 1.00 86.88 250 VAL A O 1
ATOM 1924 N N . SER A 1 251 ? -7.173 1.062 -6.808 1.00 84.75 251 SER A N 1
ATOM 1925 C CA . SER A 1 251 ? -6.685 1.425 -5.478 1.00 84.75 251 SER A CA 1
ATOM 1926 C C . SER A 1 251 ? -7.862 1.885 -4.623 1.00 84.75 251 SER A C 1
ATOM 1928 O O . SER A 1 251 ? -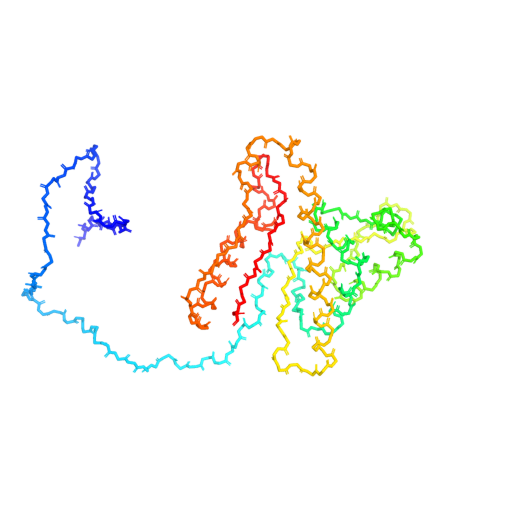8.562 2.823 -4.992 1.00 84.75 251 SER A O 1
ATOM 1930 N N . MET A 1 252 ? -8.067 1.236 -3.478 1.00 84.31 252 MET A N 1
ATOM 1931 C CA . MET A 1 252 ? -9.091 1.608 -2.508 1.00 84.31 252 MET A CA 1
ATOM 1932 C C . MET A 1 252 ? -8.452 1.786 -1.136 1.00 84.31 252 MET A C 1
ATOM 1934 O O . MET A 1 252 ? -7.729 0.909 -0.664 1.00 84.31 252 MET A O 1
ATOM 1938 N N . LEU A 1 253 ? -8.727 2.926 -0.507 1.00 85.00 253 LEU A N 1
ATOM 1939 C CA . LEU A 1 253 ? -8.281 3.252 0.842 1.00 85.00 253 LEU A CA 1
ATOM 1940 C C . LEU A 1 253 ? -9.512 3.435 1.727 1.00 85.00 253 LEU A C 1
ATOM 1942 O O . LEU A 1 253 ? -10.318 4.330 1.485 1.00 85.00 253 LEU A O 1
ATOM 1946 N N . VAL A 1 254 ? -9.627 2.616 2.768 1.00 84.50 254 VAL A N 1
ATOM 1947 C CA . VAL A 1 254 ? -10.673 2.747 3.787 1.00 84.50 254 VAL A CA 1
ATOM 1948 C C . VAL A 1 254 ? -10.057 3.404 5.017 1.00 84.50 254 VAL A C 1
ATOM 1950 O O . VAL A 1 254 ? -9.028 2.954 5.513 1.00 84.50 254 VAL A O 1
ATOM 1953 N N . ARG A 1 255 ? -10.676 4.486 5.495 1.00 85.19 255 ARG A N 1
ATOM 1954 C CA . ARG A 1 255 ? -10.311 5.182 6.735 1.00 85.19 255 ARG A CA 1
ATOM 1955 C C . ARG A 1 255 ? -11.576 5.384 7.551 1.00 85.19 255 ARG A C 1
ATOM 1957 O O . ARG A 1 255 ? -12.548 5.916 7.028 1.00 85.19 255 ARG A O 1
ATOM 1964 N N . ALA A 1 256 ? -11.554 4.969 8.809 1.00 86.06 256 ALA A N 1
ATOM 1965 C CA . ALA A 1 256 ? -12.656 5.176 9.735 1.00 86.06 256 ALA A CA 1
ATOM 1966 C C . ALA A 1 256 ? -12.063 5.624 11.076 1.00 86.06 256 ALA A C 1
ATOM 1968 O O . ALA A 1 256 ? -11.403 4.844 11.759 1.00 86.06 256 ALA A O 1
ATOM 1969 N N . LEU A 1 257 ? -12.201 6.917 11.378 1.00 84.31 257 LEU A N 1
ATOM 1970 C CA . LEU A 1 257 ? -11.515 7.594 12.478 1.00 84.31 257 LEU A CA 1
ATOM 1971 C C . LEU A 1 257 ? -12.539 8.394 13.298 1.00 84.31 257 LEU A C 1
ATOM 1973 O O . LEU A 1 257 ? -13.398 9.042 12.694 1.00 84.31 257 LEU A O 1
ATOM 1977 N N . PRO A 1 258 ? -12.466 8.372 14.641 1.00 81.19 258 PRO A N 1
ATOM 1978 C CA . PRO A 1 258 ? -13.235 9.302 15.461 1.00 81.19 258 PRO A CA 1
ATOM 1979 C C . PRO A 1 258 ? -12.748 10.745 15.237 1.00 81.19 258 PRO A C 1
ATOM 1981 O O . PRO A 1 258 ? -11.579 10.958 14.908 1.00 81.19 258 PRO A O 1
ATOM 1984 N N . GLN A 1 259 ? -13.658 11.711 15.406 1.00 68.25 259 GLN A N 1
ATOM 1985 C CA . GLN A 1 259 ? -13.369 13.153 15.370 1.00 68.25 259 GLN A CA 1
ATOM 1986 C C . GLN A 1 259 ? -12.870 13.656 16.726 1.00 68.25 259 GLN A C 1
ATOM 1988 O O . GLN A 1 259 ? -13.371 13.147 17.757 1.00 68.25 259 GLN A O 1
#

Solvent-accessible surface area (backbone atoms only — not comparable to full-atom values): 17317 Å² total; per-residue (Å²): 140,86,85,83,84,81,81,85,85,82,92,60,83,101,61,94,80,88,86,61,94,90,65,84,90,73,91,79,90,75,91,79,82,92,85,80,92,82,84,82,91,72,94,72,86,78,83,80,69,90,75,85,88,84,82,78,79,78,89,66,82,72,76,82,75,74,84,63,89,50,97,85,52,77,67,73,62,73,76,43,68,62,44,44,61,42,50,54,36,73,62,40,42,53,51,48,50,50,18,31,73,66,65,48,71,41,37,35,59,61,48,9,68,76,64,75,48,52,42,72,60,32,44,51,46,53,51,45,30,37,74,51,62,59,28,41,82,44,81,59,92,68,95,62,82,61,69,25,33,27,47,68,59,59,79,83,88,72,76,74,93,43,87,89,51,57,72,72,55,31,55,49,45,51,53,34,50,53,52,52,50,53,52,52,52,48,53,53,50,54,47,64,76,46,46,90,78,46,57,66,74,58,56,72,69,57,83,88,85,84,81,92,78,93,70,54,74,66,55,47,50,54,50,52,52,53,48,51,58,60,54,52,70,70,32,60,80,73,31,70,92,71,63,58,91,86,71,73,95,76,92,82,84,90,84,89,76,88,132

pLDDT: mean 70.18, std 25.92, range [23.69, 97.19]

Radius of gyration: 26.32 Å; Cα contacts (8 Å, |Δi|>4): 175; chains: 1; bounding box: 79×54×50 Å

Secondary structure (DSSP, 8-state):
-----PPPP---TT----PPTTS----------S------SS------------S-------SS-----STT-----TT-HHHHHHHSSHHHHHHHHHHHHH---EEHHHHHHHHTS-HHHHHHHHHHHHHTTSSEEE--SSSS-SPEEE--S---------TT--HHHHHHHHHHHHHHHHHHHHHHHHHHHHGGGS-HHHHHH-----------HHHHHHHHHHHHHHHHTT-HHHHTTTPPTT-------------